Protein AF-A0A1H7TX06-F1 (afdb_monomer)

Mean predicted aligned error: 19.41 Å

Structure (mmCIF, N/CA/C/O backbone):
data_AF-A0A1H7TX06-F1
#
_entry.id   AF-A0A1H7TX06-F1
#
loop_
_atom_site.group_PDB
_atom_site.id
_atom_site.type_symbol
_atom_site.label_atom_id
_atom_site.label_alt_id
_atom_site.label_comp_id
_atom_site.label_asym_id
_atom_site.label_entity_id
_atom_site.label_seq_id
_atom_site.pdbx_PDB_ins_code
_atom_site.Cartn_x
_atom_site.Cartn_y
_atom_site.Cartn_z
_atom_site.occupancy
_atom_site.B_iso_or_equiv
_atom_site.auth_seq_id
_atom_site.auth_comp_id
_atom_site.auth_asym_id
_atom_site.auth_atom_id
_atom_site.pdbx_PDB_model_num
ATOM 1 N N . MET A 1 1 ? -14.989 4.628 -0.483 1.00 71.00 1 MET A N 1
ATOM 2 C CA . MET A 1 1 ? -13.871 5.289 -1.188 1.00 71.00 1 MET A CA 1
ATOM 3 C C . MET A 1 1 ? -12.658 4.389 -1.097 1.00 71.00 1 MET A C 1
ATOM 5 O O . MET A 1 1 ? -12.511 3.739 -0.067 1.00 71.00 1 MET A O 1
ATOM 9 N N . ASN A 1 2 ? -11.842 4.309 -2.148 1.00 84.75 2 ASN A N 1
ATOM 10 C CA . ASN A 1 2 ? -10.560 3.615 -2.079 1.00 84.75 2 ASN A CA 1
ATOM 11 C C . ASN A 1 2 ? -9.442 4.655 -1.925 1.00 84.75 2 ASN A C 1
ATOM 13 O O . ASN A 1 2 ? -9.423 5.657 -2.633 1.00 84.75 2 ASN A O 1
ATOM 17 N N . ILE A 1 3 ? -8.511 4.428 -1.001 1.00 89.81 3 ILE A N 1
ATOM 18 C CA . ILE A 1 3 ? -7.410 5.361 -0.730 1.00 89.81 3 ILE A CA 1
ATOM 19 C C . ILE A 1 3 ? -6.483 5.567 -1.940 1.00 89.81 3 ILE A C 1
ATOM 21 O O . ILE A 1 3 ? -5.889 6.634 -2.087 1.00 89.81 3 ILE A O 1
ATOM 25 N N . LEU A 1 4 ? -6.373 4.576 -2.829 1.00 89.38 4 LEU A N 1
ATOM 26 C CA . LEU A 1 4 ? -5.554 4.651 -4.039 1.00 89.38 4 LEU A CA 1
ATOM 27 C C . LEU A 1 4 ? -6.096 5.651 -5.063 1.00 89.38 4 LEU A C 1
ATOM 29 O O . LEU A 1 4 ? -5.309 6.158 -5.854 1.00 89.38 4 LEU A O 1
ATOM 33 N N . ASP A 1 5 ? -7.385 5.999 -5.009 1.00 85.12 5 ASP A N 1
ATOM 34 C CA . ASP A 1 5 ? -7.984 7.002 -5.902 1.00 85.12 5 ASP A CA 1
ATOM 35 C C . ASP A 1 5 ? -7.410 8.417 -5.658 1.00 85.12 5 ASP A C 1
ATOM 37 O O . ASP A 1 5 ? -7.534 9.304 -6.502 1.00 85.12 5 ASP A O 1
ATOM 41 N N . TYR A 1 6 ? -6.747 8.624 -4.514 1.00 89.00 6 TYR A N 1
ATOM 42 C CA . TYR A 1 6 ? -6.181 9.905 -4.069 1.00 89.00 6 TYR A CA 1
ATOM 43 C C . TYR A 1 6 ? -4.660 9.955 -4.176 1.00 89.00 6 TYR A C 1
ATOM 45 O O . TYR A 1 6 ? -4.044 10.981 -3.882 1.00 89.00 6 TYR A O 1
ATOM 53 N N . VAL A 1 7 ? -4.038 8.844 -4.560 1.00 84.81 7 VAL A N 1
ATOM 54 C CA . VAL A 1 7 ? -2.590 8.708 -4.646 1.00 84.81 7 VAL A CA 1
ATOM 55 C C . VAL A 1 7 ? -2.205 8.583 -6.112 1.00 84.81 7 VAL A C 1
ATOM 57 O O . VAL A 1 7 ? -2.728 7.741 -6.833 1.00 84.81 7 VAL A O 1
ATOM 60 N N . ASP A 1 8 ? -1.243 9.391 -6.554 1.00 83.31 8 ASP A N 1
ATOM 61 C CA . ASP A 1 8 ? -0.704 9.289 -7.911 1.00 83.31 8 ASP A CA 1
ATOM 62 C C . ASP A 1 8 ? 0.238 8.075 -8.018 1.00 83.31 8 ASP A C 1
ATOM 64 O O . ASP A 1 8 ? 1.464 8.169 -7.884 1.00 83.31 8 ASP A O 1
ATOM 68 N N . VAL A 1 9 ? -0.366 6.895 -8.189 1.00 76.25 9 VAL A N 1
ATOM 69 C CA . VAL A 1 9 ? 0.344 5.614 -8.296 1.00 76.25 9 VAL A CA 1
ATOM 70 C C . VAL A 1 9 ? 1.279 5.603 -9.509 1.00 76.25 9 VAL A C 1
ATOM 72 O O . VAL A 1 9 ? 2.351 5.005 -9.435 1.00 76.25 9 VAL A O 1
ATOM 75 N N . ASP A 1 10 ? 0.940 6.308 -10.591 1.00 76.12 10 ASP A N 1
ATOM 76 C CA . ASP A 1 10 ? 1.770 6.387 -11.797 1.00 76.12 10 ASP A CA 1
ATOM 77 C C . ASP A 1 10 ? 3.066 7.168 -11.552 1.00 76.12 10 ASP A C 1
ATOM 79 O O . ASP A 1 10 ? 4.135 6.772 -12.036 1.00 76.12 10 ASP A O 1
ATOM 83 N N . LEU A 1 11 ? 3.012 8.247 -10.767 1.00 73.88 11 LEU A N 1
ATOM 84 C CA . LEU A 1 11 ? 4.214 8.955 -10.322 1.00 73.88 11 LEU A CA 1
ATOM 85 C C . LEU A 1 11 ? 5.028 8.128 -9.319 1.00 73.88 11 LEU A C 1
ATOM 87 O O . LEU A 1 11 ? 6.260 8.147 -9.365 1.00 73.88 11 LEU A O 1
ATOM 91 N N . LEU A 1 12 ? 4.359 7.362 -8.455 1.00 80.50 12 LEU A N 1
ATOM 92 C CA . LEU A 1 12 ? 4.993 6.558 -7.406 1.00 80.50 12 LEU A CA 1
ATOM 93 C C . LEU A 1 12 ? 5.387 5.141 -7.844 1.00 80.50 12 LEU A C 1
ATOM 95 O O . LEU A 1 12 ? 6.012 4.420 -7.071 1.00 80.50 12 LEU A O 1
ATOM 99 N N . GLN A 1 13 ? 5.116 4.727 -9.083 1.00 73.88 13 GLN A N 1
ATOM 100 C CA . GLN A 1 13 ? 5.451 3.378 -9.567 1.00 73.88 13 GLN A CA 1
ATOM 101 C C . GLN A 1 13 ? 6.961 3.077 -9.536 1.00 73.88 13 GLN A C 1
ATOM 103 O O . GLN A 1 13 ? 7.373 1.918 -9.487 1.00 73.88 13 GLN A O 1
ATOM 108 N N . ASN A 1 14 ? 7.793 4.124 -9.584 1.00 73.38 14 ASN A N 1
ATOM 109 C CA . ASN A 1 14 ? 9.251 4.020 -9.503 1.00 73.38 14 ASN A CA 1
ATOM 110 C C . ASN A 1 14 ? 9.783 4.231 -8.077 1.00 73.38 14 ASN A C 1
ATOM 112 O O . ASN A 1 14 ? 10.997 4.148 -7.879 1.00 73.38 14 ASN A O 1
ATOM 116 N N . ALA A 1 15 ? 8.903 4.502 -7.106 1.00 81.25 15 ALA A N 1
ATOM 117 C CA . ALA A 1 15 ? 9.283 4.733 -5.724 1.00 81.25 15 ALA A CA 1
ATOM 118 C C . ALA A 1 15 ? 9.982 3.496 -5.164 1.00 81.25 15 ALA A C 1
ATOM 120 O O . ALA A 1 15 ? 9.453 2.377 -5.149 1.00 81.25 15 ALA A O 1
ATOM 121 N N . ASN A 1 16 ? 11.202 3.685 -4.675 1.00 82.62 16 ASN A N 1
ATOM 122 C CA . ASN A 1 16 ? 11.934 2.592 -4.069 1.00 82.62 16 ASN A CA 1
ATOM 123 C C . ASN A 1 16 ? 11.342 2.349 -2.678 1.00 82.62 16 ASN A C 1
ATOM 125 O O . ASN A 1 16 ? 11.343 3.244 -1.837 1.00 82.62 16 ASN A O 1
ATOM 129 N N . LYS A 1 17 ? 10.880 1.118 -2.424 1.00 93.88 17 LYS A N 1
ATOM 130 C CA . LYS A 1 17 ? 10.289 0.657 -1.151 1.00 93.88 17 LYS A CA 1
ATOM 131 C C . LYS A 1 17 ? 8.818 1.003 -0.902 1.00 93.88 17 LYS A C 1
ATOM 133 O O . LYS A 1 17 ? 8.334 0.655 0.173 1.00 93.88 17 LYS A O 1
ATOM 138 N N . VAL A 1 18 ? 8.098 1.575 -1.860 1.00 95.88 18 VAL A N 1
ATOM 139 C CA . VAL A 1 18 ? 6.635 1.714 -1.781 1.00 95.88 18 VAL A CA 1
ATOM 140 C C . VAL A 1 18 ? 5.998 0.765 -2.794 1.00 95.88 18 VAL A C 1
ATOM 142 O O . VAL A 1 18 ? 6.443 0.675 -3.932 1.00 95.88 18 VAL A O 1
ATOM 145 N N . TYR A 1 19 ? 4.998 0.002 -2.366 1.00 93.31 19 TYR A N 1
ATOM 146 C CA . TYR A 1 19 ? 4.304 -0.992 -3.178 1.00 93.31 19 TYR A CA 1
ATOM 147 C C . TYR A 1 19 ? 2.804 -0.763 -3.064 1.00 93.31 19 TYR A C 1
ATOM 149 O O . TYR A 1 19 ? 2.297 -0.546 -1.966 1.00 93.31 19 TYR A O 1
ATOM 157 N N . PHE A 1 20 ? 2.104 -0.875 -4.183 1.00 88.88 20 PHE A N 1
ATOM 158 C CA . PHE A 1 20 ? 0.669 -0.633 -4.280 1.00 88.88 20 PHE A CA 1
ATOM 159 C C . PHE A 1 20 ? -0.040 -1.899 -4.732 1.00 88.88 20 PHE A C 1
ATOM 161 O O . PHE A 1 20 ? 0.515 -2.682 -5.511 1.00 88.88 20 PHE A O 1
ATOM 168 N N . LYS A 1 21 ? -1.268 -2.110 -4.266 1.00 86.19 21 LYS A N 1
ATOM 169 C CA . LYS A 1 21 ? -2.165 -3.128 -4.812 1.00 86.19 21 LYS A CA 1
ATOM 170 C C . LYS A 1 21 ? -2.441 -2.832 -6.298 1.00 86.19 21 LYS A C 1
ATOM 172 O O . LYS A 1 21 ? -2.527 -1.668 -6.676 1.00 86.19 21 LYS A O 1
ATOM 177 N N . PRO A 1 22 ? -2.560 -3.856 -7.165 1.00 79.69 22 PRO A N 1
ATOM 178 C CA . PRO A 1 22 ? -2.422 -5.294 -6.899 1.00 79.69 22 PRO A CA 1
ATOM 179 C C . PRO A 1 22 ? -0.970 -5.812 -6.943 1.00 79.69 22 PRO A C 1
ATOM 181 O O . PRO A 1 22 ? -0.741 -7.014 -6.842 1.00 79.69 22 PRO A O 1
ATOM 184 N N . TYR A 1 23 ? 0.023 -4.938 -7.102 1.00 82.06 23 TYR A N 1
ATOM 185 C CA . TYR A 1 23 ? 1.416 -5.289 -7.403 1.00 82.06 23 TYR A CA 1
ATOM 186 C C . TYR A 1 23 ? 2.312 -5.460 -6.168 1.00 82.06 23 TYR A C 1
ATOM 188 O O . TYR A 1 23 ? 3.539 -5.373 -6.263 1.00 82.06 23 TYR A O 1
ATOM 196 N N . ILE A 1 24 ? 1.731 -5.746 -5.001 1.00 84.31 24 ILE A N 1
ATOM 197 C CA . ILE A 1 24 ? 2.500 -6.026 -3.787 1.00 84.31 24 ILE A CA 1
ATOM 198 C C . ILE A 1 24 ? 3.072 -7.453 -3.877 1.00 84.31 24 ILE A C 1
ATOM 200 O O . ILE A 1 24 ? 2.325 -8.418 -4.035 1.00 84.31 24 ILE A O 1
ATOM 204 N N . PRO A 1 25 ? 4.397 -7.657 -3.760 1.00 83.75 25 PRO A N 1
ATOM 205 C CA . PRO A 1 25 ? 4.966 -9.000 -3.820 1.00 83.75 25 PRO A CA 1
ATOM 206 C C . PRO A 1 25 ? 4.457 -9.909 -2.688 1.00 83.75 25 PRO A C 1
ATOM 208 O O . PRO A 1 25 ? 4.652 -9.613 -1.508 1.00 83.75 25 PRO A O 1
ATOM 211 N N . MET A 1 26 ? 3.909 -11.082 -3.028 1.00 79.50 26 MET A N 1
ATOM 212 C CA . MET A 1 26 ? 3.415 -12.075 -2.052 1.00 79.50 26 MET A CA 1
ATOM 213 C C . MET A 1 26 ? 4.398 -12.417 -0.914 1.00 79.50 26 MET A C 1
ATOM 215 O O . MET A 1 26 ? 3.956 -12.536 0.231 1.00 79.50 26 MET A O 1
ATOM 219 N N . PRO A 1 27 ? 5.723 -12.567 -1.147 1.00 81.62 27 PRO A N 1
ATOM 220 C CA . PRO A 1 27 ? 6.665 -12.807 -0.053 1.00 81.62 27 PRO A CA 1
ATOM 221 C C . PRO A 1 27 ? 6.703 -11.668 0.975 1.00 81.62 27 PRO A C 1
ATOM 223 O O . PRO A 1 27 ? 6.875 -11.928 2.164 1.00 81.62 27 PRO A O 1
ATOM 226 N N . LYS A 1 28 ? 6.512 -10.418 0.533 1.00 87.38 28 LYS A N 1
ATOM 227 C CA . LYS A 1 28 ? 6.443 -9.250 1.415 1.00 87.38 28 LYS A CA 1
ATOM 228 C C . LYS A 1 28 ? 5.137 -9.230 2.197 1.00 87.38 28 LYS A C 1
ATOM 230 O O . LYS A 1 28 ? 5.196 -9.076 3.408 1.00 87.38 28 LYS A O 1
ATOM 235 N N . MET A 1 29 ? 3.999 -9.494 1.547 1.00 82.31 29 MET A N 1
ATOM 236 C CA . MET A 1 29 ? 2.707 -9.624 2.239 1.00 82.31 29 MET A CA 1
ATOM 237 C C . MET A 1 29 ? 2.758 -10.679 3.352 1.00 82.31 29 MET A C 1
ATOM 239 O O . MET A 1 29 ? 2.391 -10.404 4.489 1.00 82.31 29 MET A O 1
ATOM 243 N N . LYS A 1 30 ? 3.313 -11.867 3.073 1.00 80.38 30 LYS A N 1
ATOM 244 C CA . LYS A 1 30 ? 3.495 -12.912 4.097 1.00 80.38 30 LYS A CA 1
ATOM 245 C C . LYS A 1 30 ? 4.386 -12.449 5.248 1.00 80.38 30 LYS A C 1
ATOM 247 O O . LYS A 1 30 ? 4.105 -12.743 6.407 1.00 80.38 30 LYS A O 1
ATOM 252 N N . ASN A 1 31 ? 5.476 -11.747 4.941 1.00 86.12 31 ASN A N 1
ATOM 253 C CA . ASN A 1 31 ? 6.376 -11.221 5.963 1.00 86.12 31 ASN A CA 1
ATOM 254 C C . ASN A 1 31 ? 5.707 -10.152 6.823 1.00 86.12 31 ASN A C 1
ATOM 256 O O . ASN A 1 31 ? 5.913 -10.178 8.033 1.00 86.12 31 ASN A O 1
ATOM 260 N N . VAL A 1 32 ? 4.909 -9.265 6.229 1.00 86.00 32 VAL A N 1
ATOM 261 C CA . VAL A 1 32 ? 4.088 -8.287 6.947 1.00 86.00 32 VAL A CA 1
ATOM 262 C C . VAL A 1 32 ? 3.163 -9.014 7.909 1.00 86.00 32 VAL A C 1
ATOM 264 O O . VAL A 1 32 ? 3.302 -8.825 9.110 1.00 86.00 32 VAL A O 1
ATOM 267 N N . ILE A 1 33 ? 2.293 -9.896 7.410 1.00 79.94 33 ILE A N 1
ATOM 268 C CA . ILE A 1 33 ? 1.275 -10.582 8.221 1.00 79.94 33 ILE A CA 1
ATOM 269 C C . ILE A 1 33 ? 1.930 -11.298 9.411 1.00 79.94 33 ILE A C 1
ATOM 271 O O . ILE A 1 33 ? 1.547 -11.104 10.563 1.00 79.94 33 ILE A O 1
ATOM 275 N N . ASN A 1 34 ? 3.022 -12.024 9.158 1.00 81.38 34 ASN A N 1
ATOM 276 C CA . ASN A 1 34 ? 3.755 -12.732 10.207 1.00 81.38 34 ASN A CA 1
ATOM 277 C C . ASN A 1 34 ? 4.484 -11.802 11.191 1.00 81.38 34 ASN A C 1
ATOM 279 O O . ASN A 1 34 ? 4.619 -12.138 12.365 1.00 81.38 34 ASN A O 1
ATOM 283 N N . SER A 1 35 ? 5.024 -10.672 10.726 1.00 82.31 35 SER A N 1
ATOM 284 C CA . SER A 1 35 ? 5.896 -9.816 11.549 1.00 82.31 35 SER A CA 1
ATOM 285 C C . SER A 1 35 ? 5.124 -8.741 12.304 1.00 82.31 35 SER A C 1
ATOM 287 O O . SER A 1 35 ? 5.554 -8.327 13.381 1.00 82.31 35 SER A O 1
ATOM 289 N N . PHE A 1 36 ? 4.017 -8.269 11.740 1.00 78.94 36 PHE A N 1
ATOM 290 C CA . PHE A 1 36 ? 3.128 -7.294 12.354 1.00 78.94 36 PHE A CA 1
ATOM 291 C C . PHE A 1 36 ? 2.214 -7.969 13.388 1.00 78.94 36 PHE A C 1
ATOM 293 O O . PHE A 1 36 ? 1.835 -7.331 14.361 1.00 78.94 36 PHE A O 1
ATOM 300 N N . GLY A 1 37 ? 1.942 -9.273 13.244 1.00 61.94 37 GLY A N 1
ATOM 301 C CA . GLY A 1 37 ? 1.238 -10.063 14.262 1.00 61.94 37 GLY A CA 1
ATOM 302 C C . GLY A 1 37 ? -0.236 -9.690 14.428 1.00 61.94 37 GLY A C 1
ATOM 303 O O . GLY A 1 37 ? -0.851 -10.055 15.428 1.00 61.94 37 GLY A O 1
ATOM 304 N N . PHE A 1 38 ? -0.782 -8.958 13.460 1.00 64.69 38 PHE A N 1
ATOM 305 C CA . PHE A 1 38 ? -2.187 -8.599 13.365 1.00 64.69 38 PHE A CA 1
ATOM 306 C C . PHE A 1 38 ? -2.857 -9.475 12.305 1.00 64.69 38 PHE A C 1
ATOM 308 O O . PHE A 1 38 ? -2.213 -9.856 11.325 1.00 64.69 38 PHE A O 1
ATOM 315 N N . GLU A 1 39 ? -4.142 -9.771 12.486 1.00 61.78 39 GLU A N 1
ATOM 316 C CA . GLU A 1 39 ? -4.967 -10.357 11.427 1.00 61.78 39 GLU A CA 1
ATOM 317 C C . GLU A 1 39 ? -5.228 -9.271 10.380 1.00 61.78 39 GLU A C 1
ATOM 319 O O . GLU A 1 39 ? -6.113 -8.436 10.536 1.00 61.78 39 GLU A O 1
ATOM 324 N N . ILE A 1 40 ? -4.363 -9.227 9.367 1.00 68.31 40 ILE A N 1
ATOM 325 C CA . ILE A 1 40 ? -4.502 -8.376 8.186 1.00 68.31 40 ILE A CA 1
ATOM 326 C C . ILE A 1 40 ? -4.830 -9.312 7.036 1.00 68.31 40 ILE A C 1
ATOM 328 O O . ILE A 1 40 ? -3.997 -10.152 6.676 1.00 68.31 40 ILE A O 1
ATOM 332 N N . GLU A 1 41 ? -6.015 -9.167 6.456 1.00 72.69 41 GLU A N 1
ATOM 333 C CA . GLU A 1 41 ? -6.332 -9.881 5.228 1.00 72.69 41 GLU A CA 1
ATOM 334 C C . GLU A 1 41 ? -5.455 -9.330 4.091 1.00 72.69 41 GLU A C 1
ATOM 336 O O . GLU A 1 41 ? -5.400 -8.114 3.892 1.00 72.69 41 GLU A O 1
ATOM 341 N N . PRO A 1 42 ? -4.734 -10.184 3.333 1.00 70.31 42 PRO A N 1
ATOM 342 C CA . PRO A 1 42 ? -3.852 -9.726 2.258 1.00 70.31 42 PRO A CA 1
ATOM 343 C C . PRO A 1 42 ? -4.560 -8.834 1.234 1.00 70.31 42 PRO A C 1
ATOM 345 O O . PRO A 1 42 ? -3.951 -7.916 0.689 1.00 70.31 42 PRO A O 1
ATOM 348 N N . ASP A 1 43 ? -5.839 -9.119 0.987 1.00 74.12 43 ASP A N 1
ATOM 349 C CA . ASP A 1 43 ? -6.686 -8.389 0.049 1.00 74.12 43 ASP A CA 1
ATOM 350 C C . ASP A 1 43 ? -7.015 -6.969 0.523 1.00 74.12 43 ASP A C 1
ATOM 352 O O . ASP A 1 43 ? -7.291 -6.125 -0.324 1.00 74.12 43 ASP A O 1
ATOM 356 N N . ASP A 1 44 ? -6.948 -6.676 1.822 1.00 81.94 44 ASP A N 1
ATOM 357 C CA . ASP A 1 44 ? -7.263 -5.349 2.368 1.00 81.94 44 ASP A CA 1
ATOM 358 C C . ASP A 1 44 ? -6.060 -4.396 2.308 1.00 81.94 44 ASP A C 1
ATOM 360 O O . ASP A 1 44 ? -6.201 -3.186 2.495 1.00 81.94 44 ASP A O 1
ATOM 364 N N . ILE A 1 45 ? -4.861 -4.926 2.036 1.00 86.88 45 ILE A N 1
ATOM 365 C CA . ILE A 1 45 ? -3.631 -4.142 1.925 1.00 86.88 45 ILE A CA 1
ATOM 366 C C . ILE A 1 45 ? -3.639 -3.372 0.605 1.00 86.88 45 ILE A C 1
ATOM 368 O O . ILE A 1 45 ? -3.431 -3.940 -0.468 1.00 86.88 45 ILE A O 1
ATOM 372 N N . GLU A 1 46 ? -3.797 -2.055 0.698 1.00 94.44 46 GLU A N 1
ATOM 373 C CA . GLU A 1 46 ? -3.768 -1.150 -0.450 1.00 94.44 46 GLU A CA 1
ATOM 374 C C . GLU A 1 46 ? -2.339 -0.664 -0.736 1.00 94.44 46 GLU A C 1
ATOM 376 O O . GLU A 1 46 ? -1.906 -0.626 -1.890 1.00 94.44 46 GLU A O 1
ATOM 381 N N . ILE A 1 47 ? -1.572 -0.339 0.314 1.00 96.88 47 ILE A N 1
ATOM 382 C CA . ILE A 1 47 ? -0.206 0.195 0.201 1.00 96.88 47 ILE A CA 1
ATOM 383 C C . ILE A 1 47 ? 0.713 -0.482 1.224 1.00 96.88 47 ILE A C 1
ATOM 385 O O . ILE A 1 47 ? 0.363 -0.658 2.391 1.00 96.88 47 ILE A O 1
ATOM 389 N N . LEU A 1 48 ? 1.931 -0.820 0.804 1.00 96.88 48 LEU A N 1
ATOM 390 C CA . LEU A 1 48 ? 3.014 -1.301 1.656 1.00 96.88 48 LEU A CA 1
ATOM 391 C C . LEU A 1 48 ? 4.247 -0.411 1.487 1.00 96.88 48 LEU A C 1
ATOM 393 O O . LEU A 1 48 ? 4.789 -0.284 0.394 1.00 96.88 48 LEU A O 1
ATOM 397 N N . ILE A 1 49 ? 4.756 0.118 2.593 1.00 97.81 49 ILE A N 1
ATOM 398 C CA . ILE A 1 49 ? 6.018 0.846 2.679 1.00 97.81 49 ILE A CA 1
ATOM 399 C C . ILE A 1 49 ? 7.024 -0.033 3.427 1.00 97.81 49 ILE A C 1
ATOM 401 O O . ILE A 1 49 ? 6.838 -0.348 4.600 1.00 97.81 49 ILE A O 1
ATOM 405 N N . ASP A 1 50 ? 8.103 -0.431 2.761 1.00 97.25 50 ASP A N 1
ATOM 406 C CA . ASP A 1 50 ? 9.122 -1.337 3.294 1.00 97.25 50 ASP A CA 1
ATOM 407 C C . ASP A 1 50 ? 10.299 -0.563 3.902 1.00 97.25 50 ASP A C 1
ATOM 409 O O . ASP A 1 50 ? 11.121 0.016 3.194 1.00 97.25 50 ASP A O 1
ATOM 413 N N . ASN A 1 51 ? 10.439 -0.604 5.225 1.00 96.44 51 ASN A N 1
ATOM 414 C CA . ASN A 1 51 ? 11.543 0.061 5.919 1.00 96.44 51 ASN A CA 1
ATOM 415 C C . ASN A 1 51 ? 12.746 -0.858 6.182 1.00 96.44 51 ASN A C 1
ATOM 417 O O . ASN A 1 51 ? 13.651 -0.504 6.933 1.00 96.44 51 ASN A O 1
ATOM 421 N N . THR A 1 52 ? 12.790 -2.048 5.579 1.00 93.38 52 THR A N 1
ATOM 422 C CA . THR A 1 52 ? 13.890 -2.990 5.804 1.00 93.38 52 THR A CA 1
ATOM 423 C C . THR A 1 52 ? 15.024 -2.794 4.802 1.00 93.38 52 THR A C 1
ATOM 425 O O . THR A 1 52 ? 14.813 -2.666 3.588 1.00 93.38 52 THR A O 1
ATOM 428 N N . VAL A 1 53 ? 16.260 -2.863 5.305 1.00 85.69 53 VAL A N 1
ATOM 429 C CA . VAL A 1 53 ? 17.490 -2.730 4.503 1.00 85.69 53 VAL A CA 1
ATOM 430 C C . VAL A 1 53 ? 17.493 -3.724 3.336 1.00 85.69 53 VAL A C 1
ATOM 432 O O . VAL A 1 53 ? 17.617 -3.340 2.174 1.00 85.69 53 VAL A O 1
ATOM 435 N N . PHE A 1 54 ? 17.230 -5.001 3.625 1.00 86.31 54 PHE A N 1
ATOM 436 C CA . PHE A 1 54 ? 17.234 -6.083 2.631 1.00 86.31 54 PHE A CA 1
ATOM 437 C C . PHE A 1 54 ? 15.896 -6.287 1.904 1.00 86.31 54 PHE A C 1
ATOM 439 O O . PHE A 1 54 ? 15.739 -7.259 1.171 1.00 86.31 54 PHE A O 1
ATOM 446 N N . GLY A 1 55 ? 14.916 -5.400 2.097 1.00 89.19 55 GLY A N 1
ATOM 447 C CA . GLY A 1 55 ? 13.647 -5.461 1.370 1.00 89.19 55 GLY A CA 1
ATOM 448 C C . GLY A 1 55 ? 12.769 -6.667 1.733 1.00 89.19 55 GLY A C 1
ATOM 449 O O . GLY A 1 55 ? 12.086 -7.223 0.875 1.00 89.19 55 GLY A O 1
ATOM 450 N N . SER A 1 56 ? 12.800 -7.110 2.986 1.00 88.19 56 SER A N 1
ATOM 451 C CA . SER A 1 56 ? 11.939 -8.182 3.490 1.00 88.19 56 SER A CA 1
ATOM 452 C C . SER A 1 56 ? 10.521 -7.724 3.853 1.00 88.19 56 SER A C 1
ATOM 454 O O . SER A 1 56 ? 9.659 -8.586 4.00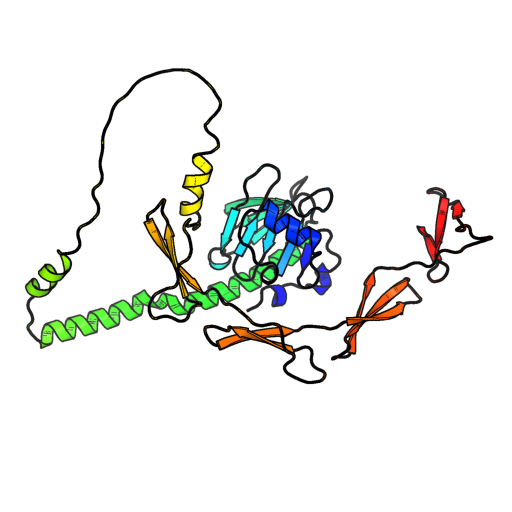0 1.00 88.19 56 SER A O 1
ATOM 456 N N . ALA A 1 57 ? 10.273 -6.416 3.996 1.00 94.62 57 ALA A N 1
ATOM 457 C CA . ALA A 1 57 ? 9.011 -5.832 4.470 1.00 94.62 57 ALA A CA 1
ATOM 458 C C . ALA A 1 57 ? 8.561 -6.285 5.872 1.00 94.62 57 ALA A C 1
ATOM 460 O O . ALA A 1 57 ? 7.399 -6.158 6.241 1.00 94.62 57 ALA A O 1
ATOM 461 N N . LYS A 1 58 ? 9.486 -6.801 6.686 1.00 92.06 58 LYS A N 1
ATOM 462 C CA . LYS A 1 58 ? 9.218 -7.133 8.092 1.00 92.06 58 LYS A CA 1
ATOM 463 C C . LYS A 1 58 ? 9.093 -5.906 8.996 1.00 92.06 58 LYS A C 1
ATOM 465 O O . LYS A 1 58 ? 8.810 -6.080 10.172 1.00 92.06 58 LYS A O 1
ATOM 470 N N . GLU A 1 59 ? 9.339 -4.710 8.469 1.00 94.25 59 GLU A N 1
ATOM 471 C CA . GLU A 1 59 ? 9.279 -3.405 9.132 1.00 94.25 59 GLU A CA 1
ATOM 472 C C . GLU A 1 59 ? 8.794 -2.374 8.111 1.00 94.25 59 GLU A C 1
ATOM 474 O O . GLU A 1 59 ? 9.035 -2.529 6.909 1.00 94.25 59 GLU A O 1
ATOM 479 N N . GLY A 1 60 ? 8.170 -1.307 8.596 1.00 95.75 60 GLY A N 1
ATOM 480 C CA . GLY A 1 60 ? 7.628 -0.221 7.794 1.00 95.75 60 GLY A CA 1
ATOM 481 C C . GLY A 1 60 ? 6.161 0.029 8.100 1.00 95.75 60 GLY A C 1
ATOM 482 O O . GLY A 1 60 ? 5.757 -0.025 9.264 1.00 95.75 60 GLY A O 1
ATOM 483 N N . ILE A 1 61 ? 5.387 0.337 7.064 1.00 96.88 61 ILE A N 1
ATOM 484 C CA . ILE A 1 61 ? 3.982 0.729 7.188 1.00 96.88 61 ILE A CA 1
ATOM 485 C C . ILE A 1 61 ? 3.139 -0.064 6.197 1.00 96.88 61 ILE A C 1
ATOM 487 O O . ILE A 1 61 ? 3.535 -0.250 5.050 1.00 96.88 61 ILE A O 1
ATOM 491 N N . VAL A 1 62 ? 1.965 -0.499 6.630 1.00 95.94 62 VAL A N 1
ATOM 492 C CA . VAL A 1 62 ? 0.909 -1.035 5.778 1.00 95.94 62 VAL A CA 1
ATOM 493 C C . VAL A 1 62 ? -0.323 -0.160 5.906 1.00 95.94 62 VAL A C 1
ATOM 495 O O . VAL A 1 62 ? -0.668 0.267 7.003 1.00 95.94 62 VAL A O 1
ATOM 498 N N . ILE A 1 63 ? -0.954 0.135 4.776 1.00 95.69 63 ILE A N 1
ATOM 499 C CA . ILE A 1 63 ? -2.105 1.024 4.684 1.00 95.69 63 ILE A CA 1
ATOM 500 C C . ILE A 1 63 ? -3.240 0.264 4.013 1.00 95.69 63 ILE A C 1
ATOM 502 O O . ILE A 1 63 ? -3.054 -0.378 2.977 1.00 95.69 63 ILE A O 1
ATOM 506 N N . THR A 1 64 ? -4.402 0.348 4.636 1.00 90.50 64 THR A N 1
ATOM 507 C CA . THR A 1 64 ? -5.688 -0.141 4.129 1.00 90.50 64 THR A CA 1
ATOM 508 C C . THR A 1 64 ? -6.608 1.069 3.942 1.00 90.50 64 THR A C 1
ATOM 510 O O . THR A 1 64 ? -6.202 2.196 4.229 1.00 90.50 64 THR A O 1
ATOM 513 N N . ASN A 1 65 ? -7.856 0.867 3.525 1.00 85.81 65 ASN A N 1
ATOM 514 C CA . ASN A 1 65 ? -8.813 1.978 3.441 1.00 85.81 65 ASN A CA 1
ATOM 515 C C . ASN A 1 65 ? -9.189 2.567 4.817 1.00 85.81 65 ASN A C 1
ATOM 517 O O . ASN A 1 65 ? -9.678 3.691 4.881 1.00 85.81 65 ASN A O 1
ATOM 521 N N . GLU A 1 66 ? -8.937 1.851 5.917 1.00 82.38 66 GLU A N 1
ATOM 522 C CA . GLU A 1 66 ? -9.391 2.252 7.259 1.00 82.38 66 GLU A CA 1
ATOM 523 C C . GLU A 1 66 ? -8.248 2.468 8.257 1.00 82.38 66 GLU A C 1
ATOM 525 O O . GLU A 1 66 ? -8.383 3.231 9.210 1.00 82.38 66 GLU A O 1
ATOM 530 N N . MET A 1 67 ? -7.112 1.799 8.062 1.00 85.62 67 MET A N 1
ATOM 531 C CA . MET A 1 67 ? -6.084 1.642 9.093 1.00 85.62 67 MET A CA 1
ATOM 532 C C . MET A 1 67 ? -4.663 1.825 8.554 1.00 85.62 67 MET A C 1
ATOM 534 O O . MET A 1 67 ? -4.326 1.340 7.468 1.00 85.62 67 MET A O 1
ATOM 538 N N . LEU A 1 68 ? -3.807 2.428 9.387 1.00 88.06 68 LEU A N 1
ATOM 539 C CA . LEU A 1 68 ? -2.346 2.389 9.292 1.00 88.06 68 LEU A CA 1
ATOM 540 C C . LEU A 1 68 ? -1.783 1.367 10.273 1.00 88.06 68 LEU A C 1
ATOM 542 O O . LEU A 1 68 ? -1.969 1.479 11.482 1.00 88.06 68 LEU A O 1
ATOM 546 N N . PHE A 1 69 ? -1.015 0.424 9.755 1.00 89.56 69 PHE A N 1
ATOM 547 C CA . PHE A 1 69 ? -0.267 -0.573 10.502 1.00 89.56 69 PHE A CA 1
ATOM 548 C C . PHE A 1 69 ? 1.207 -0.189 10.465 1.00 89.56 69 PHE A C 1
ATOM 550 O O . PHE A 1 69 ? 1.789 -0.102 9.390 1.00 89.56 69 PHE A O 1
ATOM 557 N N . CYS A 1 70 ? 1.842 0.007 11.615 1.00 87.25 70 CYS A N 1
ATOM 558 C CA . CYS A 1 70 ? 3.215 0.500 11.707 1.00 87.25 70 CYS A CA 1
ATOM 559 C C . CYS A 1 70 ? 4.093 -0.472 12.497 1.00 87.25 70 CYS A C 1
ATOM 561 O O . CYS A 1 70 ? 3.689 -0.979 13.544 1.00 87.25 70 CYS A O 1
ATOM 563 N N . LYS A 1 71 ? 5.323 -0.705 12.032 1.00 89.19 71 LYS A N 1
ATOM 564 C CA . LYS A 1 71 ? 6.311 -1.524 12.742 1.00 89.19 71 LYS A CA 1
ATOM 565 C C . LYS A 1 71 ? 7.730 -1.018 12.513 1.00 89.19 71 LYS A C 1
ATOM 567 O O . LYS A 1 71 ? 8.200 -0.951 11.381 1.00 89.19 71 LYS A O 1
ATOM 572 N N . GLU A 1 72 ? 8.446 -0.757 13.600 1.00 86.31 72 GLU A N 1
ATOM 573 C CA . GLU A 1 72 ? 9.869 -0.410 13.575 1.00 86.31 72 GLU A CA 1
ATOM 574 C C . GLU A 1 72 ? 10.758 -1.588 13.986 1.00 86.31 72 GLU A C 1
ATOM 576 O O . GLU A 1 72 ? 10.322 -2.522 14.666 1.00 86.31 72 GLU A O 1
ATOM 581 N N . LEU A 1 73 ? 12.037 -1.509 13.613 1.00 80.75 73 LEU A N 1
ATOM 582 C CA . LEU A 1 73 ? 13.064 -2.449 14.047 1.00 80.75 73 LEU A CA 1
ATOM 583 C C . LEU A 1 73 ? 13.084 -2.556 15.579 1.00 80.75 73 LEU A C 1
ATOM 585 O O . LEU A 1 73 ? 13.197 -1.554 16.284 1.00 80.75 73 LEU A O 1
ATOM 589 N N . LEU A 1 74 ? 13.012 -3.791 16.085 1.00 74.75 74 LEU A N 1
ATOM 590 C CA . LEU A 1 74 ? 13.037 -4.125 17.517 1.00 74.75 74 LEU A CA 1
ATOM 591 C C . LEU A 1 74 ? 11.921 -3.483 18.363 1.00 74.75 74 LEU A C 1
ATOM 593 O O . LEU A 1 74 ? 11.994 -3.540 19.591 1.00 74.75 74 LEU A O 1
ATOM 597 N N . LYS A 1 75 ? 10.888 -2.906 17.739 1.00 75.75 75 LYS A N 1
ATOM 598 C CA . LYS A 1 75 ? 9.692 -2.422 18.432 1.00 75.75 75 LYS A CA 1
ATOM 599 C C . LYS A 1 75 ? 8.490 -3.292 18.097 1.00 75.75 75 LYS A C 1
ATOM 601 O O . LYS A 1 75 ? 8.416 -3.925 17.037 1.00 75.75 75 LYS A O 1
ATOM 606 N N . ASP A 1 76 ? 7.541 -3.299 19.022 1.00 76.38 76 ASP A N 1
ATOM 607 C CA . ASP A 1 76 ? 6.262 -3.939 18.781 1.00 76.38 76 ASP A CA 1
ATOM 608 C C . ASP A 1 76 ? 5.461 -3.141 17.736 1.00 76.38 76 ASP A C 1
ATOM 610 O O . ASP A 1 76 ? 5.517 -1.906 17.723 1.00 76.38 76 ASP A O 1
ATOM 614 N N . PRO A 1 77 ? 4.735 -3.828 16.843 1.00 79.25 77 PRO A N 1
ATOM 615 C CA . PRO A 1 77 ? 3.838 -3.191 15.887 1.00 79.25 77 PRO A CA 1
ATOM 616 C C . PRO A 1 77 ? 2.701 -2.434 16.591 1.00 79.25 77 PRO A C 1
ATOM 618 O O . PRO A 1 77 ? 2.262 -2.825 17.673 1.00 79.25 77 PRO A O 1
ATOM 621 N N . PHE A 1 78 ? 2.182 -1.380 15.967 1.00 76.31 78 PHE A N 1
ATOM 622 C CA . PHE A 1 78 ? 1.028 -0.615 16.453 1.00 76.31 78 PHE A CA 1
ATOM 623 C C . PHE A 1 78 ? 0.149 -0.156 15.287 1.00 76.31 78 PHE A C 1
ATOM 625 O O . PHE A 1 78 ? 0.606 -0.122 14.145 1.00 76.31 78 PHE A O 1
ATOM 632 N N . ILE A 1 79 ? -1.115 0.174 15.565 1.00 78.88 79 ILE A N 1
ATOM 633 C CA . ILE A 1 79 ? -2.113 0.512 14.541 1.00 78.88 79 ILE A CA 1
ATOM 634 C C . ILE A 1 79 ? -2.849 1.793 14.896 1.00 78.88 79 ILE A C 1
ATOM 636 O O . ILE A 1 79 ? -3.056 2.089 16.074 1.00 78.88 79 ILE A O 1
ATOM 640 N N . ILE A 1 80 ? -3.226 2.543 13.866 1.00 79.12 80 ILE A N 1
ATOM 641 C CA . ILE A 1 80 ? -3.936 3.813 13.960 1.00 79.12 80 ILE A CA 1
ATOM 642 C C . ILE A 1 80 ? -5.101 3.790 12.961 1.00 79.12 80 ILE A C 1
ATOM 644 O O . ILE A 1 80 ? -4.888 3.468 11.794 1.00 79.12 80 ILE A O 1
ATOM 648 N N . SER A 1 81 ? -6.305 4.158 13.409 1.00 79.69 81 SER A N 1
ATOM 649 C CA . SER A 1 81 ? -7.451 4.387 12.515 1.00 79.69 81 SER A CA 1
ATOM 650 C C . SER A 1 81 ? -7.249 5.663 11.714 1.00 79.69 81 SER A C 1
ATOM 652 O O . SER A 1 81 ? -6.944 6.696 12.310 1.00 79.69 81 SER A O 1
ATOM 654 N N . LEU A 1 82 ? -7.461 5.609 10.399 1.00 81.62 82 LEU A N 1
ATOM 655 C CA . LEU A 1 82 ? -7.403 6.776 9.518 1.00 81.62 82 LEU A CA 1
ATOM 656 C C . LEU A 1 82 ? -8.452 7.825 9.907 1.00 81.62 82 LEU A C 1
ATOM 658 O O . LEU A 1 82 ? -8.143 9.009 9.879 1.00 81.62 82 LEU A O 1
ATOM 662 N N . SER A 1 83 ? -9.625 7.406 10.394 1.00 77.75 83 SER A N 1
ATOM 663 C CA . SER A 1 83 ? -10.675 8.313 10.895 1.00 77.75 83 SER A CA 1
ATOM 664 C C . SER A 1 83 ? -10.237 9.190 12.076 1.00 77.75 83 SER A C 1
ATOM 666 O O . SER A 1 83 ? -10.864 10.197 12.368 1.00 77.75 83 SER A O 1
ATOM 668 N N . ASN A 1 84 ? -9.179 8.800 12.795 1.00 77.06 84 ASN A N 1
ATOM 669 C CA . ASN A 1 84 ? -8.673 9.539 13.956 1.00 77.06 84 ASN A CA 1
ATOM 670 C C . ASN A 1 84 ? -7.503 10.467 13.588 1.00 77.06 84 ASN A C 1
ATOM 672 O O . ASN A 1 84 ? -6.834 11.012 14.474 1.00 77.06 84 ASN A O 1
ATOM 676 N N . ILE A 1 85 ? -7.194 10.587 12.297 1.00 84.06 85 ILE A N 1
ATOM 677 C CA . ILE A 1 85 ? -6.075 11.369 11.786 1.00 84.06 85 ILE A CA 1
ATOM 678 C C . ILE A 1 85 ? -6.635 12.574 11.037 1.00 84.06 85 ILE A C 1
ATOM 680 O O . ILE A 1 85 ? -7.353 12.432 10.054 1.00 84.06 85 ILE A O 1
ATOM 684 N N . GLU A 1 86 ? -6.259 13.768 11.486 1.00 84.94 86 GLU A N 1
ATOM 685 C CA . GLU A 1 86 ? -6.565 15.018 10.786 1.00 84.94 86 GLU A CA 1
ATOM 686 C C . GLU A 1 86 ? -5.574 15.228 9.637 1.00 84.94 86 GLU A C 1
ATOM 688 O O . GLU A 1 86 ? -5.948 15.619 8.532 1.00 84.94 86 GLU A O 1
ATOM 693 N N . SER A 1 87 ? -4.289 14.968 9.900 1.00 87.69 87 SER A N 1
ATOM 694 C CA . SER A 1 87 ? -3.219 15.123 8.919 1.00 87.69 87 SER A CA 1
ATOM 695 C C . SER A 1 87 ? -1.989 14.270 9.237 1.00 87.69 87 SER A C 1
ATOM 697 O O . SER A 1 87 ? -1.677 13.958 10.393 1.00 87.69 87 SER A O 1
ATOM 699 N N . ILE A 1 88 ? -1.259 13.923 8.179 1.00 93.62 88 ILE A N 1
ATOM 700 C CA . ILE A 1 88 ? 0.027 13.231 8.209 1.00 93.62 88 ILE A CA 1
ATOM 701 C C . ILE A 1 88 ? 1.076 14.116 7.544 1.00 93.62 88 ILE A C 1
ATOM 703 O O . ILE A 1 88 ? 0.983 14.431 6.360 1.00 93.62 88 ILE A O 1
ATOM 707 N N . THR A 1 89 ? 2.123 14.463 8.282 1.00 92.94 89 THR A N 1
ATOM 708 C CA . THR A 1 89 ? 3.246 15.257 7.778 1.00 92.94 89 THR A CA 1
ATOM 709 C C . THR A 1 89 ? 4.503 14.398 7.717 1.00 92.94 89 THR A C 1
ATOM 711 O O . THR A 1 89 ? 4.850 13.716 8.683 1.00 92.94 89 THR A O 1
ATOM 714 N N . VAL A 1 90 ? 5.229 14.456 6.600 1.00 95.31 90 VAL A N 1
ATOM 715 C CA . VAL A 1 90 ? 6.542 13.815 6.461 1.00 95.31 90 VAL A CA 1
ATOM 716 C C . VAL A 1 90 ? 7.625 14.843 6.754 1.00 95.31 90 VAL A C 1
ATOM 718 O O . VAL A 1 90 ? 7.699 15.890 6.119 1.00 95.31 90 VAL A O 1
ATOM 721 N N . LYS A 1 91 ? 8.501 14.549 7.714 1.00 94.81 91 LYS A N 1
ATOM 722 C CA . LYS A 1 91 ? 9.641 15.400 8.058 1.00 94.81 91 LYS A CA 1
ATOM 723 C C . LYS A 1 91 ? 10.949 14.712 7.695 1.00 94.81 91 LYS A C 1
ATOM 725 O O . LYS A 1 91 ? 11.291 13.674 8.260 1.00 94.81 91 LYS A O 1
ATOM 730 N N . LYS A 1 92 ? 11.721 15.336 6.805 1.00 95.06 92 LYS A N 1
ATOM 731 C CA . LYS A 1 92 ? 13.080 14.895 6.479 1.00 95.06 92 LYS A CA 1
ATOM 732 C C . LYS A 1 92 ? 14.021 15.135 7.658 1.00 95.06 92 LYS A C 1
ATOM 734 O O . LYS A 1 92 ? 14.184 16.271 8.105 1.00 95.06 92 LYS A O 1
ATOM 739 N N . ASN A 1 93 ? 14.688 14.085 8.118 1.00 91.94 93 ASN A N 1
ATOM 740 C CA . ASN A 1 93 ? 15.824 14.171 9.029 1.00 91.94 93 ASN A CA 1
ATOM 741 C C . ASN A 1 93 ? 17.112 13.770 8.300 1.00 91.94 93 ASN A C 1
ATOM 743 O O . ASN A 1 93 ? 17.103 13.352 7.144 1.00 91.94 93 ASN A O 1
ATOM 747 N N . THR A 1 94 ? 18.245 13.873 8.993 1.00 88.69 94 THR A N 1
ATOM 748 C CA . THR A 1 94 ? 19.564 13.561 8.425 1.00 88.69 94 THR A CA 1
ATOM 749 C C . THR A 1 94 ? 19.694 12.110 7.947 1.00 88.69 94 THR A C 1
ATOM 751 O O . THR A 1 94 ? 20.402 11.861 6.978 1.00 88.69 94 THR A O 1
ATOM 754 N N . LEU A 1 95 ? 19.045 11.157 8.627 1.00 89.38 95 LEU A N 1
ATOM 755 C CA . LEU A 1 95 ? 19.213 9.711 8.394 1.00 89.38 95 LEU A CA 1
ATOM 756 C C . LEU A 1 95 ? 17.893 8.961 8.146 1.00 89.38 95 LEU A C 1
ATOM 758 O O . LEU A 1 95 ? 17.906 7.750 7.934 1.00 89.38 95 LEU A O 1
ATOM 762 N N . SER A 1 96 ? 16.758 9.648 8.233 1.00 92.50 96 SER A N 1
ATOM 763 C CA . SER A 1 96 ? 15.427 9.051 8.131 1.00 92.50 96 SER A CA 1
ATOM 764 C C . SER A 1 96 ? 14.382 10.110 7.805 1.00 92.50 96 SER A C 1
ATOM 766 O O . SER A 1 96 ? 14.641 11.309 7.903 1.00 92.50 96 SER A O 1
ATOM 768 N N . ASN A 1 97 ? 13.183 9.660 7.471 1.00 95.44 97 ASN A N 1
ATOM 769 C CA . ASN A 1 97 ? 11.990 10.471 7.311 1.00 95.44 97 ASN A CA 1
ATOM 770 C C . ASN A 1 97 ? 11.024 10.121 8.446 1.00 95.44 97 ASN A C 1
ATOM 772 O O . ASN A 1 97 ? 10.636 8.963 8.583 1.00 95.44 97 ASN A O 1
ATOM 776 N N . SER A 1 98 ? 10.657 11.095 9.275 1.00 94.00 98 SER A N 1
ATOM 777 C CA . SER A 1 98 ? 9.659 10.900 10.333 1.00 94.00 98 SER A CA 1
ATOM 778 C C . SER A 1 98 ? 8.262 11.149 9.785 1.00 94.00 98 SER A C 1
ATOM 780 O O . SER A 1 98 ? 8.027 12.206 9.201 1.00 94.00 98 SER A O 1
ATOM 782 N N . LEU A 1 99 ? 7.324 10.240 10.037 1.00 94.88 99 LEU A N 1
ATOM 783 C CA . LEU A 1 99 ? 5.899 10.535 9.882 1.00 94.88 99 LEU A CA 1
ATOM 784 C C . LEU A 1 99 ? 5.363 11.128 11.180 1.00 94.88 99 LEU A C 1
ATOM 786 O O . LEU A 1 99 ? 5.545 10.547 12.248 1.00 94.88 99 LEU A O 1
ATOM 790 N N . ILE A 1 100 ? 4.687 12.266 11.088 1.00 90.44 100 ILE A N 1
ATOM 791 C CA . ILE A 1 100 ? 4.115 13.009 12.210 1.00 90.44 100 ILE A CA 1
ATOM 792 C C . ILE A 1 100 ? 2.607 13.090 12.005 1.00 90.44 100 ILE A C 1
ATOM 794 O O . ILE A 1 100 ? 2.163 13.471 10.927 1.00 90.44 100 ILE A O 1
ATOM 798 N N . LEU A 1 101 ? 1.831 12.762 13.038 1.00 86.94 101 LEU A N 1
ATOM 799 C CA . LEU A 1 101 ? 0.375 12.917 13.009 1.00 86.94 101 LEU A CA 1
ATOM 800 C C . LEU A 1 101 ? -0.059 14.188 13.734 1.00 86.94 101 LEU A C 1
ATOM 802 O O . LEU A 1 101 ? 0.461 14.484 14.820 1.00 86.94 101 LEU A O 1
ATOM 806 N N . ASN A 1 102 ? -1.034 14.888 13.149 1.00 81.56 102 ASN A N 1
ATOM 807 C CA . ASN A 1 102 ? -1.728 16.050 13.716 1.00 81.56 102 ASN A CA 1
ATOM 808 C C . ASN A 1 102 ? -0.747 17.085 14.313 1.00 81.56 102 ASN A C 1
ATOM 810 O O . ASN A 1 102 ? -0.965 17.602 15.409 1.00 81.56 102 ASN A O 1
ATOM 814 N N . ASP A 1 103 ? 0.401 17.278 13.651 1.00 74.06 103 ASP A N 1
ATOM 815 C CA . ASP A 1 103 ? 1.503 18.186 14.012 1.00 74.06 103 ASP A CA 1
ATOM 816 C C . ASP A 1 103 ? 2.090 18.051 15.435 1.00 74.06 103 ASP A C 1
ATOM 818 O O . ASP A 1 103 ? 2.788 18.945 15.919 1.00 74.06 103 ASP A O 1
ATOM 822 N N . LYS A 1 104 ? 1.864 16.922 16.124 1.00 70.62 104 LYS A N 1
ATOM 823 C CA . LYS A 1 104 ? 2.237 16.761 17.545 1.00 70.62 104 LYS A CA 1
ATOM 824 C C . LYS A 1 104 ? 3.433 15.839 17.783 1.00 70.62 104 LYS A C 1
ATOM 826 O O . LYS A 1 104 ? 4.360 16.220 18.500 1.00 70.62 104 LYS A O 1
ATOM 831 N N . LYS A 1 105 ? 3.435 14.613 17.242 1.00 74.81 105 LYS A N 1
ATOM 832 C CA . LYS A 1 105 ? 4.472 13.605 17.552 1.00 74.81 105 LYS A CA 1
ATOM 833 C C . LYS A 1 105 ? 4.814 12.722 16.350 1.00 74.81 105 LYS A C 1
ATOM 835 O O . LYS A 1 105 ? 3.918 12.299 15.626 1.00 74.81 105 LYS A O 1
ATOM 840 N N . SER A 1 106 ? 6.108 12.412 16.191 1.00 81.94 106 SER A N 1
ATOM 841 C CA . SER A 1 106 ? 6.564 11.370 15.259 1.00 81.94 106 SER A CA 1
ATOM 842 C C . SER A 1 106 ? 6.024 10.007 15.694 1.00 81.94 106 SER A C 1
ATOM 844 O O . SER A 1 106 ? 6.178 9.622 16.859 1.00 81.94 106 SER A O 1
ATOM 846 N N . ILE A 1 107 ? 5.388 9.300 14.766 1.00 86.31 107 ILE A N 1
ATOM 847 C CA . ILE A 1 107 ? 4.858 7.954 14.976 1.00 86.31 107 ILE A CA 1
ATOM 848 C C . ILE A 1 107 ? 5.839 6.873 14.525 1.00 86.31 107 ILE A C 1
ATOM 850 O O . ILE A 1 107 ? 5.908 5.829 15.164 1.00 86.31 107 ILE A O 1
ATOM 854 N N . ILE A 1 108 ? 6.612 7.114 13.467 1.00 91.19 108 ILE A N 1
ATOM 855 C CA . ILE A 1 108 ? 7.577 6.156 12.926 1.00 91.19 108 ILE A CA 1
ATOM 856 C C . ILE A 1 108 ? 8.659 6.880 12.124 1.00 91.19 108 ILE A C 1
ATOM 858 O O . ILE A 1 108 ? 8.367 7.833 11.399 1.00 91.19 108 ILE A O 1
ATOM 862 N N . ASP A 1 109 ? 9.896 6.390 12.227 1.00 93.75 109 ASP A N 1
ATOM 863 C CA . ASP A 1 109 ? 11.023 6.850 11.419 1.00 93.75 109 ASP A CA 1
ATOM 864 C C . ASP A 1 109 ? 11.355 5.832 10.314 1.00 93.75 109 ASP A C 1
ATOM 866 O O . ASP A 1 109 ? 11.672 4.664 10.561 1.00 93.75 109 ASP A O 1
ATOM 870 N N . LEU A 1 110 ? 11.312 6.294 9.067 1.00 95.12 110 LEU A N 1
ATOM 871 C CA . LEU A 1 110 ? 11.556 5.506 7.865 1.00 95.12 110 LEU A CA 1
ATOM 872 C C . LEU A 1 110 ? 12.913 5.873 7.261 1.00 95.12 110 LEU A C 1
ATOM 874 O O . LEU A 1 110 ? 13.108 6.982 6.777 1.00 95.12 110 LEU A O 1
ATOM 878 N N . SER A 1 111 ? 13.874 4.954 7.305 1.00 94.06 111 SER A N 1
ATOM 879 C CA . SER A 1 111 ? 15.243 5.181 6.817 1.00 94.06 111 SER A CA 1
ATOM 880 C C . SER A 1 111 ? 15.479 4.705 5.384 1.00 94.06 111 SER A C 1
ATOM 882 O O . SER A 1 111 ? 16.480 5.083 4.784 1.00 94.06 111 SER A O 1
ATOM 884 N N . GLN A 1 112 ? 14.600 3.850 4.853 1.00 95.50 112 GLN A N 1
ATOM 885 C CA . GLN A 1 112 ? 14.788 3.217 3.542 1.00 95.50 112 GLN A CA 1
ATOM 886 C C . GLN A 1 112 ? 14.008 3.880 2.396 1.00 95.50 112 GLN A C 1
ATOM 888 O O . GLN A 1 112 ? 14.599 4.030 1.329 1.00 95.50 112 GLN A O 1
ATOM 893 N N . PRO A 1 113 ? 12.724 4.258 2.559 1.00 95.12 113 PRO A N 1
ATOM 894 C CA . PRO A 1 113 ? 11.975 4.951 1.511 1.00 95.12 113 PRO A CA 1
ATOM 895 C C . PRO A 1 113 ? 12.459 6.395 1.329 1.00 95.12 113 PRO A C 1
ATOM 897 O O . PRO A 1 113 ? 12.853 7.051 2.300 1.00 95.12 113 PRO A O 1
ATOM 900 N N . GLU A 1 114 ? 12.402 6.908 0.099 1.00 93.62 114 GLU A N 1
ATOM 901 C CA . GLU A 1 114 ? 12.840 8.271 -0.207 1.00 93.62 114 GLU A CA 1
ATOM 902 C C . GLU A 1 114 ? 11.857 9.331 0.311 1.00 93.62 114 GLU A C 1
ATOM 904 O O . GLU A 1 114 ? 10.647 9.125 0.352 1.00 93.62 114 GLU A O 1
ATOM 909 N N . TYR A 1 115 ? 12.380 10.499 0.701 1.00 94.25 115 TYR A N 1
ATOM 910 C CA . TYR A 1 115 ? 11.560 11.588 1.250 1.00 94.25 115 TYR A CA 1
ATOM 911 C C . TYR A 1 115 ? 10.475 12.053 0.270 1.00 94.25 115 TYR A C 1
ATOM 913 O O . TYR A 1 115 ? 9.328 12.201 0.672 1.00 94.25 115 TYR A O 1
ATOM 921 N N . ASN A 1 116 ? 10.838 12.261 -1.001 1.00 91.38 116 ASN A N 1
ATOM 922 C CA . ASN A 1 116 ? 9.918 12.791 -2.009 1.00 91.38 116 ASN A CA 1
ATOM 923 C C . ASN A 1 116 ? 8.765 11.815 -2.285 1.00 91.38 116 ASN A C 1
ATOM 925 O O . ASN A 1 116 ? 7.624 12.246 -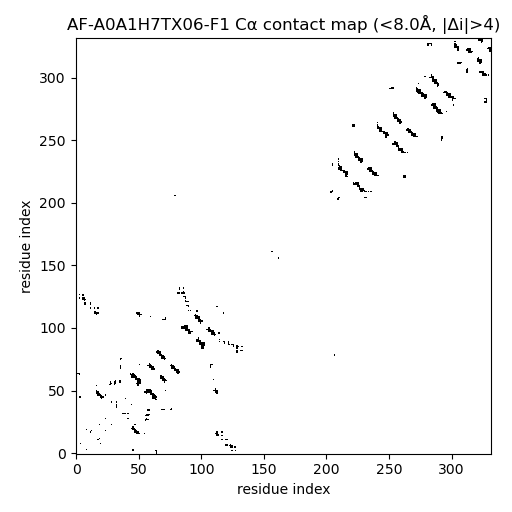2.409 1.00 91.38 116 ASN A O 1
ATOM 929 N N . ASP A 1 117 ? 9.053 10.511 -2.325 1.00 93.81 117 ASP A N 1
ATOM 930 C CA . ASP A 1 117 ? 8.036 9.474 -2.520 1.00 93.81 117 ASP A CA 1
ATOM 931 C C . ASP A 1 117 ? 7.039 9.464 -1.356 1.00 93.81 117 ASP A C 1
ATOM 933 O O . ASP A 1 117 ? 5.830 9.397 -1.560 1.00 93.81 117 ASP A O 1
ATOM 937 N N . LEU A 1 118 ? 7.543 9.577 -0.122 1.00 95.88 118 LEU A N 1
ATOM 938 C CA . LEU A 1 118 ? 6.699 9.668 1.067 1.00 95.88 118 LEU A CA 1
ATOM 939 C C . LEU A 1 118 ? 5.882 10.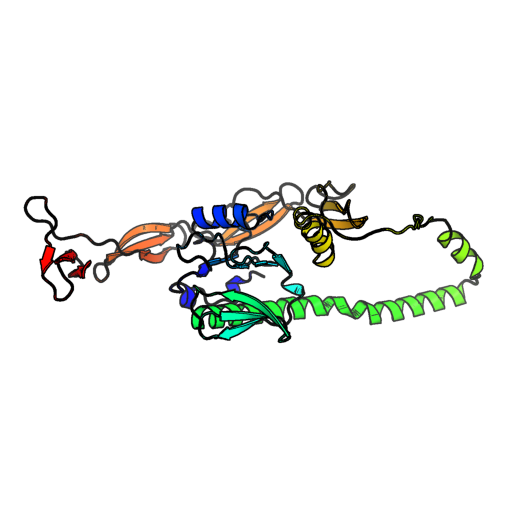966 1.085 1.00 95.88 118 LEU A C 1
ATOM 941 O O . LEU A 1 118 ? 4.712 10.934 1.449 1.00 95.88 118 LEU A O 1
ATOM 945 N N . GLU A 1 119 ? 6.471 12.099 0.705 1.00 93.38 119 GLU A N 1
ATOM 946 C CA . GLU A 1 119 ? 5.782 13.393 0.653 1.00 93.38 119 GLU A CA 1
ATOM 947 C C . GLU A 1 119 ? 4.631 13.375 -0.363 1.00 93.38 119 GLU A C 1
ATOM 949 O O . GLU A 1 119 ? 3.518 13.776 -0.030 1.00 93.38 119 GLU A O 1
ATOM 954 N N . LEU A 1 120 ? 4.869 12.836 -1.563 1.00 88.25 120 LEU A N 1
ATOM 955 C CA . LEU A 1 120 ? 3.842 12.633 -2.589 1.00 88.25 120 LEU A CA 1
ATOM 956 C C . LEU A 1 120 ? 2.736 11.689 -2.099 1.00 88.25 120 LEU A C 1
ATOM 958 O O . LEU A 1 120 ? 1.554 12.024 -2.178 1.00 88.25 120 LEU A O 1
ATOM 962 N N . LEU A 1 121 ? 3.120 10.537 -1.544 1.00 95.50 121 LEU A N 1
ATOM 963 C CA . LEU A 1 121 ? 2.188 9.532 -1.039 1.00 95.50 121 LEU A CA 1
ATOM 964 C C . LEU A 1 121 ? 1.282 10.089 0.064 1.00 95.50 121 LEU A C 1
ATOM 966 O O . LEU A 1 121 ? 0.059 10.005 -0.027 1.00 95.50 121 LEU A O 1
ATOM 970 N N . PHE A 1 122 ? 1.876 10.667 1.111 1.00 95.44 122 PHE A N 1
ATOM 971 C CA . PHE A 1 122 ? 1.115 11.191 2.243 1.00 95.44 122 PHE A CA 1
ATOM 972 C C . PHE A 1 122 ? 0.399 12.503 1.914 1.00 95.44 122 PHE A C 1
ATOM 974 O O . PHE A 1 122 ? -0.615 12.803 2.537 1.00 95.44 122 PHE A O 1
ATOM 981 N N . GLY A 1 123 ? 0.846 13.237 0.891 1.00 88.38 123 GLY A N 1
ATOM 982 C CA . GLY A 1 123 ? 0.084 14.327 0.291 1.00 88.38 123 GLY A CA 1
ATOM 983 C C . GLY A 1 123 ? -1.265 13.853 -0.255 1.00 88.38 123 GLY A C 1
ATOM 984 O O . GLY A 1 123 ? -2.289 14.435 0.094 1.00 88.38 123 GLY A O 1
ATOM 985 N N . GLY A 1 124 ? -1.274 12.762 -1.028 1.00 87.31 124 GLY A N 1
ATOM 986 C CA . GLY A 1 124 ? -2.502 12.128 -1.522 1.00 87.31 124 GLY A CA 1
ATOM 987 C C . GLY A 1 124 ? -3.378 11.569 -0.400 1.00 87.31 124 GLY A C 1
ATOM 988 O O . GLY A 1 124 ? -4.571 11.856 -0.327 1.00 87.31 124 GLY A O 1
ATOM 989 N N . ILE A 1 125 ? -2.770 10.862 0.558 1.00 94.62 125 ILE A N 1
ATOM 990 C CA . ILE A 1 125 ? -3.492 10.325 1.724 1.00 94.62 125 ILE A CA 1
ATOM 991 C C . ILE A 1 125 ? -4.142 11.445 2.547 1.00 94.62 125 ILE A C 1
ATOM 993 O O . ILE A 1 125 ? -5.253 11.270 3.028 1.00 94.62 125 ILE A O 1
ATOM 997 N N . ASN A 1 126 ? -3.518 12.617 2.678 1.00 90.94 126 ASN A N 1
ATOM 998 C CA . ASN A 1 126 ? -4.145 13.753 3.359 1.00 90.94 126 ASN A CA 1
ATOM 999 C C . ASN A 1 126 ? -5.397 14.281 2.643 1.00 90.94 126 ASN A C 1
ATOM 1001 O O . ASN A 1 126 ? -6.260 14.857 3.300 1.00 90.94 126 ASN A O 1
ATOM 1005 N N . ILE A 1 127 ? -5.507 14.119 1.321 1.00 84.50 127 ILE A N 1
ATOM 1006 C CA . ILE A 1 127 ? -6.737 14.448 0.585 1.00 84.50 127 ILE A CA 1
ATOM 1007 C C . ILE A 1 127 ? -7.823 13.428 0.939 1.00 84.50 127 ILE A C 1
ATOM 1009 O O . ILE A 1 127 ? -8.917 13.828 1.320 1.00 84.50 127 ILE A O 1
ATOM 1013 N N . TYR A 1 128 ? -7.488 12.134 0.925 1.00 89.00 128 TYR A N 1
ATOM 1014 C CA . TYR A 1 128 ? -8.393 11.069 1.369 1.00 89.00 128 TYR A CA 1
ATOM 1015 C C . TYR A 1 128 ? -8.891 11.281 2.808 1.00 89.00 128 TYR A C 1
ATOM 1017 O O . TYR A 1 128 ? -10.086 11.184 3.070 1.00 89.00 128 TYR A O 1
ATOM 1025 N N . LEU A 1 129 ? -7.988 11.627 3.735 1.00 86.75 129 LEU A N 1
ATOM 1026 C CA . LEU A 1 129 ? -8.318 11.903 5.137 1.00 86.75 129 LEU A CA 1
ATOM 1027 C C . LEU A 1 129 ? -9.328 13.045 5.288 1.00 86.75 129 LEU A C 1
ATOM 1029 O O . LEU A 1 129 ? -10.241 12.952 6.103 1.00 86.75 129 LEU A O 1
ATOM 1033 N N . LYS A 1 130 ? -9.185 14.114 4.498 1.00 85.56 130 LYS A N 1
ATOM 1034 C CA . LYS A 1 130 ? -10.149 15.219 4.503 1.00 85.56 130 LYS A CA 1
ATOM 1035 C C . LYS A 1 130 ? -11.525 14.751 4.062 1.00 85.56 130 LYS A C 1
ATOM 1037 O O . LYS A 1 130 ? -12.488 15.047 4.752 1.00 85.56 130 LYS A O 1
ATOM 1042 N N . GLU A 1 131 ? -11.609 13.984 2.978 1.00 81.25 131 GLU A N 1
ATOM 1043 C CA . GLU A 1 131 ? -12.903 13.514 2.480 1.00 81.25 131 GLU A CA 1
ATOM 1044 C C . GLU A 1 131 ? -13.604 12.569 3.456 1.00 81.25 131 GLU A C 1
ATOM 1046 O O . GLU A 1 131 ? -14.799 12.728 3.688 1.00 81.25 131 GLU A O 1
ATOM 1051 N N . ILE A 1 132 ? -12.890 11.625 4.081 1.00 78.31 132 ILE A N 1
ATOM 1052 C CA . ILE A 1 132 ? -13.520 10.737 5.071 1.00 78.31 132 ILE A CA 1
ATOM 1053 C C . ILE A 1 132 ? -13.906 11.475 6.358 1.00 78.31 132 ILE A C 1
ATOM 1055 O O . ILE A 1 132 ? -14.911 11.129 6.969 1.00 78.31 132 ILE A O 1
ATOM 1059 N N . ASN A 1 133 ? -13.151 12.499 6.767 1.00 73.62 133 ASN A N 1
ATOM 1060 C CA . ASN A 1 133 ? -13.487 13.284 7.953 1.00 73.62 133 ASN A CA 1
ATOM 1061 C C . ASN A 1 133 ? -14.651 14.243 7.675 1.00 73.62 133 ASN A C 1
ATOM 1063 O O . ASN A 1 133 ? -15.527 14.372 8.517 1.00 73.62 133 ASN A O 1
ATOM 1067 N N . GLU A 1 134 ? -14.725 14.849 6.488 1.00 67.31 134 GLU A N 1
ATOM 1068 C CA . GLU A 1 134 ? -15.885 15.645 6.060 1.00 67.31 134 GLU A CA 1
ATOM 1069 C C . GLU A 1 134 ? -17.156 14.790 5.943 1.00 67.31 134 GLU A C 1
ATOM 1071 O O . GLU A 1 134 ? -18.238 15.268 6.272 1.00 67.31 134 GLU A O 1
ATOM 1076 N N . PHE A 1 135 ? -17.038 13.515 5.552 1.00 52.84 135 PHE A N 1
ATOM 1077 C CA . PHE A 1 135 ? -18.159 12.567 5.551 1.00 52.84 135 PHE A CA 1
ATOM 1078 C C . PHE A 1 135 ? -18.625 12.187 6.964 1.00 52.84 135 PHE A C 1
ATOM 1080 O O . PHE A 1 135 ? -19.819 12.008 7.182 1.00 52.84 135 PHE A O 1
ATOM 1087 N N . ASN A 1 136 ? -17.702 12.090 7.926 1.00 48.16 136 ASN A N 1
ATOM 1088 C CA . ASN A 1 136 ? -18.021 11.780 9.325 1.00 48.16 136 ASN A CA 1
ATOM 1089 C C . ASN A 1 136 ? -18.640 12.970 10.080 1.00 48.16 136 ASN A C 1
ATOM 1091 O O . ASN A 1 136 ? -19.318 12.763 11.079 1.00 48.16 136 ASN A O 1
ATOM 1095 N N . VAL A 1 137 ? -18.455 14.203 9.593 1.00 46.31 137 VAL A N 1
ATOM 1096 C CA . VAL A 1 137 ? -19.090 15.416 10.149 1.00 46.31 137 VAL A CA 1
ATOM 1097 C C . VAL A 1 137 ? -20.586 15.500 9.790 1.00 46.31 137 VAL A C 1
ATOM 1099 O O . VAL A 1 137 ? -21.308 16.309 10.359 1.00 46.31 137 VAL A O 1
ATOM 1102 N N . VAL A 1 138 ? -21.097 14.635 8.904 1.00 38.97 138 VAL A N 1
ATOM 1103 C CA . VAL A 1 138 ? -22.529 14.604 8.536 1.00 38.97 138 VAL A CA 1
ATOM 1104 C C . VAL A 1 138 ? -23.396 13.853 9.567 1.00 38.97 138 VAL A C 1
ATOM 1106 O O . VAL A 1 138 ? -24.617 13.927 9.489 1.00 38.97 138 VAL A O 1
ATOM 1109 N N . ASP A 1 139 ? -22.792 13.205 10.570 1.00 39.12 139 ASP A N 1
ATOM 1110 C CA . ASP A 1 139 ? -23.506 12.528 11.668 1.00 39.12 139 ASP A CA 1
ATOM 1111 C C . ASP A 1 139 ? -23.248 13.173 13.056 1.00 39.12 139 ASP A C 1
ATOM 1113 O O . ASP A 1 139 ? -23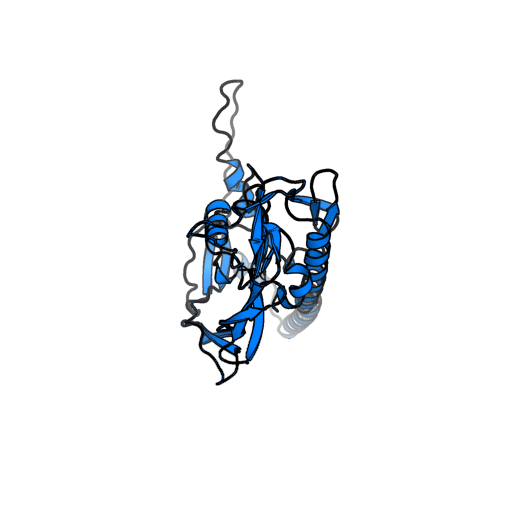.629 12.611 14.080 1.00 39.12 139 ASP A O 1
ATOM 1117 N N . GLU A 1 140 ? -22.642 14.369 13.118 1.00 38.31 140 GLU A N 1
ATOM 1118 C CA . GLU A 1 140 ? -22.391 15.113 14.373 1.00 38.31 140 GLU A CA 1
ATOM 1119 C C . GLU A 1 140 ? -23.425 16.224 14.677 1.00 38.31 140 GLU A C 1
ATOM 1121 O O . GLU A 1 140 ? -23.187 17.057 15.546 1.00 38.31 140 GLU A O 1
ATOM 1126 N N . ASP A 1 141 ? -24.614 16.200 14.065 1.00 39.59 141 ASP A N 1
ATOM 1127 C CA . ASP A 1 141 ? -25.773 16.987 14.539 1.00 39.59 141 ASP A CA 1
ATOM 1128 C C . ASP A 1 141 ? -26.631 16.199 15.562 1.00 39.59 141 ASP A C 1
ATOM 1130 O O . ASP A 1 141 ? -27.823 16.459 15.747 1.00 39.59 141 ASP A O 1
ATOM 1134 N N . GLU A 1 142 ? -26.047 15.230 16.283 1.00 44.66 142 GLU A N 1
ATOM 1135 C CA . GLU A 1 142 ? -26.725 14.593 17.425 1.00 44.66 142 GLU A CA 1
ATOM 1136 C C . GLU A 1 142 ? -26.962 15.571 18.590 1.00 44.66 142 GLU A C 1
ATOM 1138 O O . GLU A 1 142 ? -27.884 15.352 19.372 1.00 44.66 142 GLU A O 1
ATOM 1143 N N . ASP A 1 143 ? -26.246 16.696 18.677 1.00 41.84 143 ASP A N 1
ATOM 1144 C CA . ASP A 1 143 ? -26.529 17.712 19.699 1.00 41.84 143 ASP A CA 1
ATOM 1145 C C . ASP A 1 143 ? -27.754 18.592 19.361 1.00 41.84 143 ASP A C 1
ATOM 1147 O O . ASP A 1 143 ? -28.403 19.092 20.281 1.00 41.84 143 ASP A O 1
ATOM 1151 N N . GLU A 1 144 ? -28.148 18.721 18.084 1.00 42.28 144 GLU A N 1
ATOM 1152 C CA . GLU A 1 144 ? -29.349 19.483 17.683 1.00 42.28 144 GLU A CA 1
ATOM 1153 C C . GLU A 1 144 ? -30.611 18.591 17.670 1.00 42.28 144 GLU A C 1
ATOM 1155 O O . GLU A 1 144 ? -31.679 18.997 18.134 1.00 42.28 144 GLU A O 1
ATOM 1160 N N . VAL A 1 145 ? -30.480 17.312 17.287 1.00 41.81 145 VAL A N 1
ATOM 1161 C CA . VAL A 1 145 ? -31.587 16.330 17.326 1.00 41.81 145 VAL A CA 1
ATOM 1162 C C . VAL A 1 145 ? -31.963 15.934 18.763 1.00 41.81 145 VAL A C 1
ATOM 1164 O O . VAL A 1 145 ? -33.126 15.625 19.053 1.00 41.81 145 VAL A O 1
ATOM 1167 N N . ILE A 1 146 ? -31.008 15.959 19.700 1.00 39.81 146 ILE A N 1
ATOM 1168 C CA . ILE A 1 146 ? -31.283 15.714 21.121 1.00 39.81 146 ILE A CA 1
ATOM 1169 C C . ILE A 1 146 ? -32.138 16.837 21.729 1.00 39.81 146 ILE A C 1
ATOM 1171 O O . ILE A 1 146 ? -32.986 16.534 22.574 1.00 39.81 146 ILE A O 1
ATOM 1175 N N . ASP A 1 147 ? -31.968 18.096 21.319 1.00 45.62 147 ASP A N 1
ATOM 1176 C CA . ASP A 1 147 ? -32.736 19.214 21.880 1.00 45.62 147 ASP A CA 1
ATOM 1177 C C . ASP A 1 147 ? -34.178 19.256 21.356 1.00 45.62 147 ASP A C 1
ATOM 1179 O O . ASP A 1 147 ? -35.100 19.364 22.168 1.00 45.62 147 ASP A O 1
ATOM 1183 N N . GLU A 1 148 ? -34.414 19.000 20.063 1.00 46.78 148 GLU A N 1
ATOM 1184 C CA . GLU A 1 148 ? -35.782 18.890 19.523 1.00 46.78 148 GLU A CA 1
ATOM 1185 C C . GLU A 1 148 ? -36.553 17.715 20.147 1.00 46.78 148 GLU A C 1
ATOM 1187 O O . GLU A 1 148 ? -37.737 17.817 20.484 1.00 46.78 148 GLU A O 1
ATOM 1192 N N . ARG A 1 149 ? -35.873 16.584 20.376 1.00 40.06 149 ARG A N 1
ATOM 1193 C CA . ARG A 1 149 ? -36.479 15.399 20.997 1.00 40.06 149 ARG A CA 1
ATOM 1194 C C . ARG A 1 149 ? -36.719 15.588 22.497 1.00 40.06 149 ARG A C 1
ATOM 1196 O O . ARG A 1 149 ? -37.697 15.054 23.020 1.00 40.06 149 ARG A O 1
ATOM 1203 N N . LYS A 1 150 ? -35.874 16.357 23.195 1.00 50.22 150 LYS A N 1
ATOM 1204 C CA . LYS A 1 150 ? -36.088 16.767 24.596 1.00 50.22 150 LYS A CA 1
ATOM 1205 C C . LYS A 1 150 ? -37.231 17.771 24.732 1.00 50.22 150 LYS A C 1
ATOM 1207 O O . LYS A 1 150 ? -37.961 17.694 25.717 1.00 50.22 150 LYS A O 1
ATOM 1212 N N . GLU A 1 151 ? -37.400 18.686 23.781 1.00 54.06 151 GLU A N 1
ATOM 1213 C CA . GLU A 1 151 ? -38.540 19.610 23.747 1.00 54.06 151 GLU A CA 1
ATOM 1214 C C . GLU A 1 151 ? -39.852 18.879 23.464 1.00 54.06 151 GLU A C 1
ATOM 1216 O O . GLU A 1 151 ? -40.812 19.056 24.211 1.00 54.06 151 GLU A O 1
ATOM 1221 N N . TRP A 1 152 ? -39.862 17.952 22.504 1.00 50.16 152 TRP A N 1
ATOM 1222 C CA . TRP A 1 152 ? -41.011 17.083 22.243 1.00 50.16 152 TRP A CA 1
ATOM 1223 C C . TRP A 1 152 ? -41.371 16.196 23.450 1.00 50.16 152 TRP A C 1
ATOM 1225 O O . TRP A 1 152 ? -42.543 16.054 23.797 1.00 50.16 152 TRP A O 1
ATOM 1235 N N . LEU A 1 153 ? -40.374 15.642 24.155 1.00 43.72 153 LEU A N 1
ATOM 1236 C CA . LEU A 1 153 ? -40.599 14.873 25.386 1.00 43.72 153 LEU A CA 1
ATOM 1237 C C . LEU A 1 153 ? -41.124 15.743 26.538 1.00 43.72 153 LEU A C 1
ATOM 1239 O O . LEU A 1 153 ? -41.997 15.294 27.277 1.00 43.72 153 LEU A O 1
ATOM 1243 N N . LYS A 1 154 ? -40.649 16.986 26.686 1.00 55.75 154 LYS A N 1
ATOM 1244 C CA . LYS A 1 154 ? -41.196 17.940 27.667 1.00 55.75 154 LYS A CA 1
ATOM 1245 C C . LYS A 1 154 ? -42.653 18.283 27.370 1.00 55.75 154 LYS A C 1
ATOM 1247 O O . LYS A 1 154 ? -43.462 18.296 28.291 1.00 55.75 154 LYS A O 1
ATOM 1252 N N . GLU A 1 155 ? -42.993 18.492 26.101 1.00 55.50 155 GLU A N 1
ATOM 1253 C CA . GLU A 1 155 ? -44.357 18.810 25.674 1.00 55.50 155 GLU A CA 1
ATOM 1254 C C . GLU A 1 155 ? -45.319 17.626 25.898 1.00 55.50 155 GLU A C 1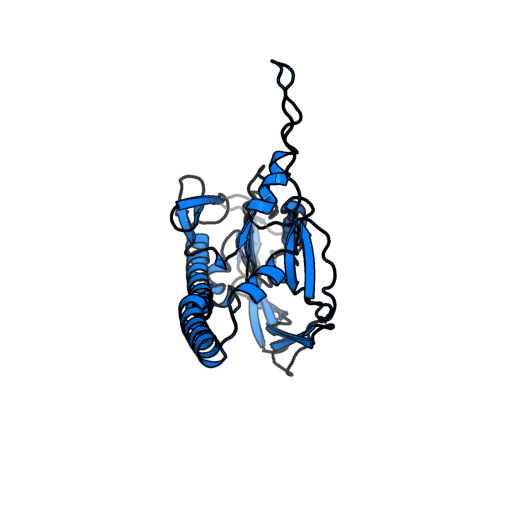
ATOM 1256 O O . GLU A 1 155 ? -46.479 17.823 26.255 1.00 55.50 155 GLU A O 1
ATOM 1261 N N . ILE A 1 156 ? -44.843 16.381 25.776 1.00 46.66 156 ILE A N 1
ATOM 1262 C CA . ILE A 1 156 ? -45.618 15.173 26.117 1.00 46.66 156 ILE A CA 1
ATOM 1263 C C . ILE A 1 156 ? -45.812 15.033 27.630 1.00 46.66 156 ILE A C 1
ATOM 1265 O O . ILE A 1 156 ? -46.926 14.773 28.086 1.00 46.66 156 ILE A O 1
ATOM 1269 N N . ILE A 1 157 ? -44.757 15.250 28.419 1.00 52.00 157 ILE A N 1
ATOM 1270 C CA . ILE A 1 157 ? -44.807 15.161 29.887 1.00 52.00 157 ILE A CA 1
ATOM 1271 C C . ILE A 1 157 ? -45.751 16.225 30.472 1.00 52.00 157 ILE A C 1
ATOM 1273 O O . ILE A 1 157 ? -46.515 15.937 31.396 1.00 52.00 157 ILE A O 1
ATOM 1277 N N . GLU A 1 158 ? -45.756 17.438 29.912 1.00 56.25 158 GLU A N 1
ATOM 1278 C CA . GLU A 1 158 ? -46.663 18.516 30.328 1.00 56.25 158 GLU A CA 1
ATOM 1279 C C . GLU A 1 158 ? -48.127 18.252 29.934 1.00 56.25 158 GLU A C 1
ATOM 1281 O O . GLU A 1 158 ? -49.035 18.644 30.674 1.00 56.25 158 GLU A O 1
ATOM 1286 N N . ASN A 1 159 ? -48.370 17.548 28.822 1.00 52.47 159 ASN A N 1
ATOM 1287 C CA . ASN A 1 159 ? -49.718 17.270 28.318 1.00 52.47 159 ASN A CA 1
ATOM 1288 C C . ASN A 1 159 ? -50.370 15.993 28.889 1.00 52.47 159 ASN A C 1
ATOM 1290 O O . ASN A 1 159 ? -51.600 15.929 28.923 1.00 52.47 159 ASN A O 1
ATOM 1294 N N . GLU A 1 160 ? -49.604 15.004 29.372 1.00 51.88 160 GLU A N 1
ATOM 1295 C CA . GLU A 1 160 ? -50.156 13.723 29.868 1.00 51.88 160 GLU A CA 1
ATOM 1296 C C . GLU A 1 160 ? -50.140 13.528 31.398 1.00 51.88 160 GLU A C 1
ATOM 1298 O O . GLU A 1 160 ? -50.660 12.530 31.891 1.00 51.88 160 GLU A O 1
ATOM 1303 N N . HIS A 1 161 ? -49.652 14.496 32.185 1.00 47.00 161 HIS A N 1
ATOM 1304 C CA . HIS A 1 161 ? -49.765 14.488 33.659 1.00 47.00 161 HIS A CA 1
ATOM 1305 C C . HIS A 1 161 ? -49.169 13.241 34.360 1.00 47.00 161 HIS A C 1
ATOM 1307 O O . HIS A 1 161 ? -49.640 12.831 35.423 1.00 47.00 161 HIS A O 1
ATOM 1313 N N . LEU A 1 162 ? -48.116 12.646 33.793 1.00 50.16 162 LEU A N 1
ATOM 1314 C CA . LEU A 1 162 ? -47.380 11.529 34.399 1.00 50.16 162 LEU A CA 1
ATOM 1315 C C . LEU A 1 162 ? -46.271 12.056 35.323 1.00 50.16 162 LEU A C 1
ATOM 1317 O O . LEU A 1 162 ? -45.464 12.901 34.934 1.00 50.16 162 LEU A O 1
ATOM 1321 N N . SER A 1 163 ? -46.260 11.597 36.579 1.00 50.44 163 SER A N 1
ATOM 1322 C CA . SER A 1 163 ? -45.349 12.106 37.613 1.00 50.44 163 SER A CA 1
ATOM 1323 C C . SER A 1 163 ? -43.968 11.452 37.544 1.00 50.44 163 SER A C 1
ATOM 1325 O O . SER A 1 163 ? -43.853 10.244 37.360 1.00 50.44 163 SER A O 1
ATOM 1327 N N . SER A 1 164 ? -42.921 12.246 37.779 1.00 48.31 164 SER A N 1
ATOM 1328 C CA . SER A 1 164 ? -41.500 11.878 37.669 1.00 48.31 164 SER A CA 1
ATOM 1329 C C . SER A 1 164 ? -41.035 10.678 38.514 1.00 48.31 164 SER A C 1
ATOM 1331 O O . SER A 1 164 ? -39.931 10.199 38.296 1.00 48.31 164 SER A O 1
ATOM 1333 N N . GLN A 1 165 ? -41.848 10.179 39.451 1.00 49.25 165 GLN A N 1
ATOM 1334 C CA . GLN A 1 165 ? -41.487 9.070 40.342 1.00 49.25 165 GLN A CA 1
ATOM 1335 C C . GLN A 1 165 ? -41.583 7.681 39.691 1.00 49.25 165 GLN A C 1
ATOM 1337 O O . GLN A 1 165 ? -40.901 6.772 40.140 1.00 49.25 165 GLN A O 1
ATOM 1342 N N . GLU A 1 166 ? -42.364 7.498 38.621 1.00 49.06 166 GLU A N 1
ATOM 1343 C CA . GLU A 1 166 ? -42.530 6.169 37.995 1.00 49.06 166 GLU A CA 1
ATOM 1344 C C . GLU A 1 166 ? -41.356 5.779 37.071 1.00 49.06 166 GLU A C 1
ATOM 1346 O O . GLU A 1 166 ? -41.183 4.606 36.761 1.00 49.06 166 GLU A O 1
ATOM 1351 N N . LEU A 1 167 ? -40.518 6.744 36.669 1.00 47.88 167 LEU A N 1
ATOM 1352 C CA . LEU A 1 167 ? -39.349 6.535 35.797 1.00 47.88 167 LEU A CA 1
ATOM 1353 C C . LEU A 1 167 ? -38.046 6.259 36.565 1.00 47.88 167 LEU A C 1
ATOM 1355 O O . LEU A 1 167 ? -37.134 5.646 36.016 1.00 47.88 167 LEU A O 1
ATOM 1359 N N . GLU A 1 168 ? -37.939 6.702 37.820 1.00 48.25 168 GLU A N 1
ATOM 1360 C CA . GLU A 1 168 ? -36.738 6.476 38.640 1.00 48.25 168 GLU A CA 1
ATOM 1361 C C . GLU A 1 168 ? -36.656 5.017 39.137 1.00 48.25 168 GLU A C 1
ATOM 1363 O O . GLU A 1 168 ? -35.562 4.455 39.202 1.00 48.25 168 GLU A O 1
ATOM 1368 N N . ASP A 1 169 ? -37.801 4.361 39.355 1.00 45.06 169 ASP A N 1
ATOM 1369 C CA . ASP A 1 169 ? -37.882 2.967 39.821 1.00 45.06 169 ASP A CA 1
ATOM 1370 C C . ASP A 1 169 ? -37.483 1.924 38.748 1.00 45.06 169 ASP A C 1
ATOM 1372 O O . ASP A 1 169 ? -37.081 0.808 39.091 1.00 45.06 169 ASP A O 1
ATOM 1376 N N . GLU A 1 170 ? -37.547 2.259 37.451 1.00 44.97 170 GLU A N 1
ATOM 1377 C CA . GLU A 1 170 ? -37.104 1.364 36.362 1.00 44.97 170 GLU A CA 1
ATOM 1378 C C . GLU A 1 170 ? -35.586 1.419 36.113 1.00 44.97 170 GLU A C 1
ATOM 1380 O O . GLU A 1 170 ? -35.014 0.469 35.580 1.00 44.97 170 GLU A O 1
ATOM 1385 N N . ILE A 1 171 ? -34.908 2.493 36.535 1.00 42.38 171 ILE A N 1
ATOM 1386 C CA . ILE A 1 171 ? -33.468 2.699 36.301 1.00 42.38 171 ILE A CA 1
ATOM 1387 C C . ILE A 1 171 ? -32.607 2.048 37.408 1.00 42.38 171 ILE A C 1
ATOM 1389 O O . ILE A 1 171 ? -31.443 1.724 37.177 1.00 42.38 171 ILE A O 1
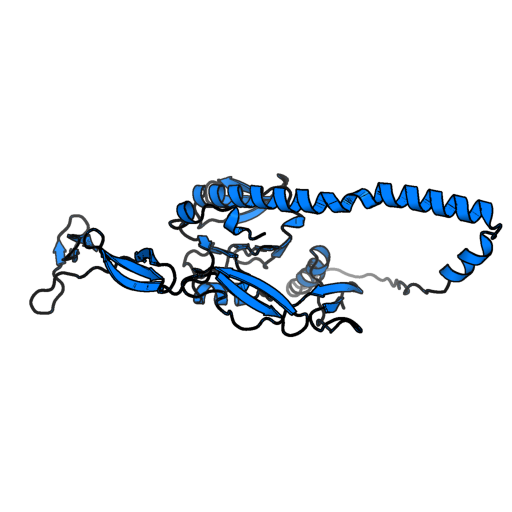ATOM 1393 N N . GLU A 1 172 ? -33.166 1.775 38.593 1.00 42.28 172 GLU A N 1
ATOM 1394 C CA . GLU A 1 172 ? -32.428 1.235 39.753 1.00 42.28 172 GLU A CA 1
ATOM 1395 C C . GLU A 1 172 ? -32.210 -0.301 39.770 1.00 42.28 172 GLU A C 1
ATOM 1397 O O . GLU A 1 172 ? -31.598 -0.811 40.709 1.00 42.28 172 GLU A O 1
ATOM 1402 N N . GLN A 1 173 ? -32.647 -1.071 38.761 1.00 35.53 173 GLN A N 1
ATOM 1403 C CA . GLN A 1 173 ? -32.533 -2.548 38.772 1.00 35.53 173 GLN A CA 1
ATOM 1404 C C . GLN A 1 173 ? -31.319 -3.161 38.042 1.00 35.53 173 GLN A C 1
ATOM 1406 O O . GLN A 1 173 ? -31.209 -4.389 37.996 1.00 35.53 173 GLN A O 1
ATOM 1411 N N . GLU A 1 174 ? -30.364 -2.374 37.538 1.00 30.89 174 GLU A N 1
ATOM 1412 C CA . GLU A 1 174 ? -29.108 -2.919 36.992 1.00 30.89 174 GLU A CA 1
ATOM 1413 C C . GLU A 1 174 ? -27.910 -2.693 37.938 1.00 30.89 174 GLU A C 1
ATOM 1415 O O . GLU A 1 174 ? -27.365 -1.597 38.059 1.00 30.89 174 GLU A O 1
ATOM 1420 N N . ASP A 1 175 ? -27.486 -3.763 38.622 1.00 30.53 175 ASP A N 1
ATOM 1421 C CA . ASP A 1 175 ? -26.352 -3.780 39.560 1.00 30.53 175 ASP A CA 1
ATOM 1422 C C . ASP A 1 175 ? -24.990 -3.503 38.865 1.00 30.53 175 ASP A C 1
ATOM 1424 O O . ASP A 1 175 ? -24.609 -4.230 37.939 1.00 30.53 175 ASP A O 1
ATOM 1428 N N . PRO A 1 176 ? -24.151 -2.568 39.361 1.00 28.66 176 PRO A N 1
ATOM 1429 C CA . PRO A 1 176 ? -22.767 -2.415 38.901 1.00 28.66 176 PRO A CA 1
ATOM 1430 C C . PRO A 1 176 ? -21.804 -3.433 39.563 1.00 28.66 176 PRO A C 1
ATOM 1432 O O . PRO A 1 176 ? -21.934 -3.746 40.754 1.00 28.66 176 PRO A O 1
ATOM 1435 N N . PRO A 1 177 ? -20.766 -3.942 38.858 1.00 28.02 177 PRO A N 1
ATOM 1436 C CA . PRO A 1 177 ? -19.832 -4.906 39.434 1.00 28.02 177 PRO A CA 1
ATOM 1437 C C . PRO A 1 177 ? -18.838 -4.254 40.411 1.00 28.02 177 PRO A C 1
ATOM 1439 O O . PRO A 1 177 ? -18.238 -3.212 40.154 1.00 28.02 177 PRO A O 1
ATOM 1442 N N . LYS A 1 178 ? -18.657 -4.938 41.547 1.00 30.81 178 LYS A N 1
ATOM 1443 C CA . LYS A 1 178 ? -1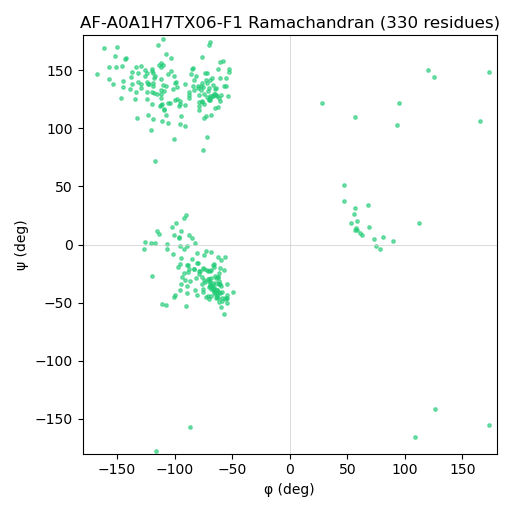7.941 -4.509 42.757 1.00 30.81 178 LYS A CA 1
ATOM 1444 C C . LYS A 1 178 ? -16.423 -4.386 42.575 1.00 30.81 178 LYS A C 1
ATOM 1446 O O . LYS A 1 178 ? -15.739 -5.346 42.223 1.00 30.81 178 LYS A O 1
ATOM 1451 N N . GLU A 1 179 ? -15.899 -3.223 42.947 1.00 26.80 179 GLU A N 1
ATOM 1452 C CA . GLU A 1 179 ? -14.482 -2.927 43.167 1.00 26.80 179 GLU A CA 1
ATOM 1453 C C . GLU A 1 179 ? -13.991 -3.602 44.464 1.00 26.80 179 GLU A C 1
ATOM 1455 O O . GLU A 1 179 ? -14.702 -3.606 45.469 1.00 26.80 179 GLU A O 1
ATOM 1460 N N . ASN A 1 180 ? -12.786 -4.186 44.475 1.00 29.41 180 ASN A N 1
ATOM 1461 C CA . ASN A 1 180 ? -12.223 -4.768 45.698 1.00 29.41 180 ASN A CA 1
ATOM 1462 C C . ASN A 1 180 ? -10.770 -4.332 45.916 1.00 29.41 180 ASN A C 1
ATOM 1464 O O . ASN A 1 180 ? -9.845 -4.755 45.222 1.00 29.41 180 ASN A O 1
ATOM 1468 N N . GLN A 1 181 ? -10.593 -3.482 46.927 1.00 29.59 181 GLN A N 1
ATOM 1469 C CA . GLN A 1 181 ? -9.316 -3.075 47.493 1.00 29.59 181 GLN A CA 1
ATOM 1470 C C . GLN A 1 181 ? -8.793 -4.163 48.438 1.00 29.59 181 GLN A C 1
ATOM 1472 O O . GLN A 1 181 ? -9.509 -4.611 49.331 1.00 29.59 181 GLN A O 1
ATOM 1477 N N . ASN A 1 182 ? -7.508 -4.515 48.334 1.00 26.44 182 ASN A N 1
ATOM 1478 C CA . ASN A 1 182 ? -6.748 -4.886 49.524 1.00 26.44 182 ASN A CA 1
ATOM 1479 C C . ASN A 1 182 ? -5.244 -4.628 49.383 1.00 26.44 182 ASN A C 1
ATOM 1481 O O . ASN A 1 182 ? -4.611 -4.869 48.360 1.00 26.44 182 ASN A O 1
ATOM 1485 N N . VAL A 1 183 ? -4.711 -4.102 50.479 1.00 27.91 183 VAL A N 1
ATOM 1486 C CA . VAL A 1 183 ? -3.400 -3.481 50.681 1.00 27.91 183 VAL A CA 1
ATOM 1487 C C . VAL A 1 183 ? -2.453 -4.484 51.355 1.00 27.91 183 VAL A C 1
ATOM 1489 O O . VAL A 1 183 ? -2.898 -5.190 52.256 1.00 27.91 183 VAL A O 1
ATOM 1492 N N . ARG A 1 184 ? -1.144 -4.485 51.029 1.00 25.02 184 ARG A N 1
ATOM 1493 C CA . ARG A 1 184 ? -0.022 -4.314 51.999 1.00 25.02 184 ARG A CA 1
ATOM 1494 C C . ARG A 1 184 ? 1.386 -4.512 51.412 1.00 25.02 184 ARG A C 1
ATOM 1496 O O . ARG A 1 184 ? 1.621 -5.275 50.488 1.00 25.02 184 ARG A O 1
ATOM 1503 N N . GLN A 1 185 ? 2.298 -3.749 52.018 1.00 28.23 185 GLN A N 1
ATOM 1504 C CA . GLN A 1 185 ? 3.692 -3.427 51.687 1.00 28.23 185 GLN A CA 1
ATOM 1505 C C . GLN A 1 185 ? 4.745 -4.522 51.970 1.00 28.23 185 GLN A C 1
ATOM 1507 O O . GLN A 1 185 ? 4.566 -5.310 52.897 1.00 28.23 185 GLN A O 1
ATOM 1512 N N . ARG A 1 186 ? 5.912 -4.355 51.301 1.00 23.05 186 ARG A N 1
ATOM 1513 C CA . ARG A 1 186 ? 7.342 -4.666 51.641 1.00 23.05 186 ARG A CA 1
ATOM 1514 C C . ARG A 1 186 ? 7.992 -5.549 50.559 1.00 23.05 186 ARG A C 1
ATOM 1516 O O . ARG A 1 186 ? 7.324 -6.419 50.034 1.00 23.05 186 ARG A O 1
ATOM 1523 N N . SER A 1 187 ? 9.266 -5.459 50.174 1.00 23.14 187 SER A N 1
ATOM 1524 C CA . SER A 1 187 ? 10.401 -4.561 50.430 1.00 23.14 187 SER A CA 1
ATOM 1525 C C . SER A 1 187 ? 11.496 -4.884 49.393 1.00 23.14 187 SER A C 1
ATOM 1527 O O . SER A 1 187 ? 11.650 -6.037 49.017 1.00 23.14 187 SER A O 1
ATOM 1529 N N . PHE A 1 188 ? 12.240 -3.852 48.992 1.00 22.61 188 PHE A N 1
ATOM 1530 C CA . PHE A 1 188 ? 13.646 -3.787 48.550 1.00 22.61 188 PHE A CA 1
ATOM 1531 C C . PHE A 1 188 ? 14.354 -5.001 47.883 1.00 22.61 188 PHE A C 1
ATOM 1533 O O . PHE A 1 188 ? 14.594 -6.025 48.510 1.00 22.61 188 PHE A O 1
ATOM 1540 N N . LEU A 1 189 ? 14.840 -4.737 46.657 1.00 24.94 189 LEU A N 1
ATOM 1541 C CA . LEU A 1 189 ? 15.969 -5.335 45.916 1.00 24.94 189 LEU A CA 1
ATOM 1542 C C . LEU A 1 189 ? 15.998 -6.854 45.670 1.00 24.94 189 LEU A C 1
ATOM 1544 O O . LEU A 1 189 ? 16.405 -7.644 46.516 1.00 24.94 189 LEU A O 1
ATOM 1548 N N . GLY A 1 190 ? 15.793 -7.227 44.403 1.00 22.95 190 GLY A N 1
ATOM 1549 C CA . GLY A 1 190 ? 16.338 -8.472 43.873 1.00 22.95 190 GLY A CA 1
ATOM 1550 C C . GLY A 1 190 ? 15.739 -8.915 42.545 1.00 22.95 190 GLY A C 1
ATOM 1551 O O . GLY A 1 190 ? 14.677 -9.519 42.537 1.00 22.95 190 GLY A O 1
ATOM 1552 N N . LYS A 1 191 ? 16.533 -8.745 41.481 1.00 24.75 191 LYS A N 1
ATOM 1553 C CA . LYS A 1 191 ? 16.513 -9.481 40.201 1.00 24.75 191 LYS A CA 1
ATOM 1554 C C . LYS A 1 191 ? 15.676 -8.884 39.063 1.00 24.75 191 LYS A C 1
ATOM 1556 O O . LYS A 1 191 ? 14.462 -8.981 38.982 1.00 24.75 191 LYS A O 1
ATOM 1561 N N . ILE A 1 192 ? 16.450 -8.282 38.163 1.00 31.22 192 ILE A N 1
ATOM 1562 C CA . ILE A 1 192 ? 16.191 -8.045 36.745 1.00 31.22 192 ILE A CA 1
ATOM 1563 C C . ILE A 1 192 ? 15.802 -9.379 36.080 1.00 31.22 192 ILE A C 1
ATOM 1565 O O . ILE A 1 192 ? 16.342 -10.419 36.454 1.00 31.22 192 ILE A O 1
ATOM 1569 N N . THR A 1 193 ? 14.942 -9.287 35.060 1.00 29.61 193 THR A N 1
ATOM 1570 C CA . THR A 1 193 ? 14.248 -10.329 34.265 1.00 29.61 193 THR A CA 1
ATOM 1571 C C . THR A 1 193 ? 12.836 -10.660 34.782 1.00 29.61 193 THR A C 1
ATOM 1573 O O . THR A 1 193 ? 12.671 -10.972 35.950 1.00 29.61 193 THR A O 1
ATOM 1576 N N . ASP A 1 194 ? 11.839 -10.490 33.892 1.00 27.00 194 ASP A N 1
ATOM 1577 C CA . ASP A 1 194 ? 10.370 -10.708 34.026 1.00 27.00 194 ASP A CA 1
ATOM 1578 C C . ASP A 1 194 ? 9.434 -9.472 33.997 1.00 27.00 194 ASP A C 1
ATOM 1580 O O . ASP A 1 194 ? 8.251 -9.559 34.329 1.00 27.00 194 ASP A O 1
ATOM 1584 N N . GLY A 1 195 ? 9.899 -8.321 33.493 1.00 27.36 195 GLY A N 1
ATOM 1585 C CA . GLY A 1 195 ? 9.058 -7.122 33.285 1.00 27.36 195 GLY A CA 1
ATOM 1586 C C . GLY A 1 195 ? 8.450 -6.936 31.883 1.00 27.36 195 GLY A C 1
ATOM 1587 O O . GLY A 1 195 ? 7.572 -6.097 31.705 1.00 27.36 195 GLY A O 1
ATOM 1588 N N . VAL A 1 196 ? 8.885 -7.699 30.874 1.00 31.31 196 VAL A N 1
ATOM 1589 C CA . VAL A 1 196 ? 8.629 -7.355 29.454 1.00 31.31 196 VAL A CA 1
ATOM 1590 C C . VAL A 1 196 ? 7.300 -7.919 28.917 1.00 31.31 196 VAL A C 1
ATOM 1592 O O . VAL A 1 196 ? 6.744 -7.398 27.961 1.00 31.31 196 VAL A O 1
ATOM 1595 N N . SER A 1 197 ? 6.697 -8.916 29.576 1.00 27.73 197 SER A N 1
ATOM 1596 C CA . SER A 1 197 ? 5.457 -9.559 29.090 1.00 27.73 197 SER A CA 1
ATOM 1597 C C . SER A 1 197 ? 4.152 -8.892 29.573 1.00 27.73 197 SER A C 1
ATOM 1599 O O . SER A 1 197 ? 3.086 -9.108 28.992 1.00 27.73 197 SER A O 1
ATOM 1601 N N . LYS A 1 198 ? 4.194 -8.068 30.633 1.00 27.27 198 LYS A N 1
ATOM 1602 C CA . LYS A 1 198 ? 2.972 -7.513 31.256 1.00 27.27 198 LYS A CA 1
ATOM 1603 C C . LYS A 1 198 ? 2.557 -6.132 30.740 1.00 27.27 198 LYS A C 1
ATOM 1605 O O . LYS A 1 198 ? 1.362 -5.855 30.725 1.00 27.27 198 LYS A O 1
ATOM 1610 N N . MET A 1 199 ? 3.484 -5.294 30.264 1.00 29.02 199 MET A N 1
ATOM 1611 C CA . MET A 1 199 ? 3.129 -3.944 29.784 1.00 29.02 199 MET A CA 1
ATOM 1612 C C . MET A 1 199 ? 2.581 -3.915 28.349 1.00 29.02 199 MET A C 1
ATOM 1614 O O . MET A 1 199 ? 1.695 -3.112 28.067 1.00 29.02 199 MET A O 1
ATOM 1618 N N . ALA A 1 200 ? 2.980 -4.849 27.478 1.00 35.69 200 ALA A N 1
ATOM 1619 C CA . ALA A 1 200 ? 2.398 -4.986 26.135 1.00 35.69 200 ALA A CA 1
ATOM 1620 C C . ALA A 1 200 ? 0.901 -5.372 26.171 1.00 35.69 200 ALA A C 1
ATOM 1622 O O . ALA A 1 200 ? 0.116 -4.985 25.307 1.00 35.69 200 ALA A O 1
ATOM 1623 N N . LYS A 1 201 ? 0.460 -6.085 27.220 1.00 35.16 201 LYS A N 1
ATOM 1624 C CA . LYS A 1 201 ? -0.927 -6.562 27.352 1.00 35.16 201 LYS A CA 1
ATOM 1625 C C . LYS A 1 201 ? -1.908 -5.523 27.910 1.00 35.16 201 LYS A C 1
ATOM 1627 O O . LYS A 1 201 ? -3.102 -5.676 27.681 1.00 35.16 201 LYS A O 1
ATOM 1632 N N . ALA A 1 202 ? -1.456 -4.484 28.609 1.00 37.50 202 ALA A N 1
ATOM 1633 C CA . ALA A 1 202 ? -2.337 -3.399 29.061 1.00 37.50 202 ALA A CA 1
ATOM 1634 C C . ALA A 1 202 ? -2.506 -2.308 27.985 1.00 37.50 202 ALA A C 1
ATOM 1636 O O . ALA A 1 202 ? -3.580 -1.725 27.862 1.00 37.50 202 ALA A O 1
ATOM 1637 N N . GLY A 1 203 ? -1.476 -2.090 27.156 1.00 39.16 203 GLY A N 1
ATOM 1638 C CA . GLY A 1 203 ? -1.468 -1.051 26.120 1.00 39.16 203 GLY A CA 1
ATOM 1639 C C . GLY A 1 203 ? -2.488 -1.263 25.002 1.00 39.16 203 GLY A C 1
ATOM 1640 O O . GLY A 1 203 ? -3.109 -0.299 24.575 1.00 39.16 203 GLY A O 1
ATOM 1641 N N . SER A 1 204 ? -2.733 -2.510 24.578 1.00 42.41 204 SER A N 1
ATOM 1642 C CA . SER A 1 204 ? -3.660 -2.808 23.470 1.00 42.41 204 SER A CA 1
ATOM 1643 C C . SER A 1 204 ? -5.072 -2.224 23.673 1.00 42.41 204 SER A C 1
ATOM 1645 O O . SER A 1 204 ? -5.594 -1.579 22.774 1.00 42.41 204 SER A O 1
ATOM 1647 N N . CYS A 1 205 ? -5.670 -2.309 24.865 1.00 41.12 205 CYS A N 1
ATOM 1648 C CA . CYS A 1 205 ? -7.027 -1.785 25.061 1.00 41.12 205 CYS A CA 1
ATOM 1649 C C . CYS A 1 205 ? -7.098 -0.248 25.012 1.00 41.12 205 CYS A C 1
ATOM 1651 O O . CYS A 1 205 ? -8.112 0.292 24.575 1.00 41.12 205 CYS A O 1
ATOM 1653 N N . LEU A 1 206 ? -6.023 0.446 25.408 1.00 35.72 206 LEU A N 1
ATOM 1654 C CA . LEU A 1 206 ? -5.923 1.912 25.370 1.00 35.72 206 LEU A CA 1
ATOM 1655 C C . LEU A 1 206 ? -5.813 2.468 23.942 1.00 35.72 206 LEU A C 1
ATOM 1657 O O . LEU A 1 206 ? -6.169 3.617 23.716 1.00 35.72 206 LEU A O 1
ATOM 1661 N N . VAL A 1 207 ? -5.357 1.655 22.984 1.00 38.56 207 VAL A N 1
ATOM 1662 C CA . VAL A 1 207 ? -5.253 2.015 21.557 1.00 38.56 207 VAL A CA 1
ATOM 1663 C C . VAL A 1 207 ? -6.381 1.415 20.706 1.00 38.56 207 VAL A C 1
ATOM 1665 O O . VAL A 1 207 ? -6.277 1.367 19.488 1.00 38.56 207 VAL A O 1
ATOM 1668 N N . GLY A 1 208 ? -7.457 0.925 21.337 1.00 39.84 208 GLY A N 1
ATOM 1669 C CA . GLY A 1 208 ? -8.629 0.368 20.643 1.00 39.84 208 GLY A CA 1
ATOM 1670 C C . GLY A 1 208 ? -8.569 -1.136 20.345 1.00 39.84 208 GLY A C 1
ATOM 1671 O O . GLY A 1 208 ? -9.504 -1.683 19.769 1.00 39.84 208 GLY A O 1
ATOM 1672 N N . TRP A 1 209 ? -7.520 -1.836 20.783 1.00 43.91 209 TRP A N 1
ATOM 1673 C CA . TRP A 1 209 ? -7.318 -3.268 20.550 1.00 43.91 209 TRP A CA 1
ATOM 1674 C C . TRP A 1 209 ? -7.919 -4.110 21.671 1.00 43.91 209 TRP A C 1
ATOM 1676 O O . TRP A 1 209 ? -7.341 -4.293 22.751 1.00 43.91 209 TRP A O 1
ATOM 1686 N N . HIS A 1 210 ? -9.084 -4.676 21.383 1.00 58.16 210 HIS A N 1
ATOM 1687 C CA . HIS A 1 210 ? -9.805 -5.563 22.287 1.00 58.16 210 HIS A CA 1
ATOM 1688 C C . HIS A 1 210 ? -9.477 -7.018 21.953 1.00 58.16 210 HIS A C 1
ATOM 1690 O O . HIS A 1 210 ? -9.677 -7.466 20.824 1.00 58.16 210 HIS A O 1
ATOM 1696 N N . ALA A 1 211 ? -8.922 -7.746 22.929 1.00 46.53 211 ALA A N 1
ATOM 1697 C CA . ALA A 1 211 ? -8.744 -9.198 22.798 1.00 46.53 211 ALA A CA 1
ATOM 1698 C C . ALA A 1 211 ? -10.109 -9.898 22.858 1.00 46.53 211 ALA A C 1
ATOM 1700 O O . ALA A 1 211 ? -11.099 -9.260 23.188 1.00 46.53 211 ALA A O 1
ATOM 1701 N N . GLY A 1 212 ? -10.152 -11.199 22.595 1.00 68.25 212 GLY A N 1
ATOM 1702 C CA . GLY A 1 212 ? -11.384 -11.986 22.626 1.00 68.25 212 GLY A CA 1
ATOM 1703 C C . GLY A 1 212 ? -11.660 -12.614 21.269 1.00 68.25 212 GLY A C 1
ATOM 1704 O O . GLY A 1 212 ? -11.246 -12.078 20.241 1.00 68.25 212 GLY A O 1
ATOM 1705 N N . GLU A 1 213 ? -12.313 -13.768 21.296 1.00 72.25 213 GLU A N 1
ATOM 1706 C CA . GLU A 1 213 ? -12.793 -14.424 20.086 1.00 72.25 213 GLU A CA 1
ATOM 1707 C C . GLU A 1 213 ? -14.050 -13.712 19.602 1.00 72.25 213 GLU A C 1
ATOM 1709 O O . GLU A 1 213 ? -14.911 -13.339 20.400 1.00 72.25 213 GLU A O 1
ATOM 1714 N N . TRP A 1 214 ? -14.121 -13.496 18.293 1.00 78.94 214 TRP A N 1
ATOM 1715 C CA . TRP A 1 214 ? -15.321 -12.992 17.650 1.00 78.94 214 TRP A CA 1
ATOM 1716 C C . TRP A 1 214 ? -16.387 -14.086 17.642 1.00 78.94 214 TRP A C 1
ATOM 1718 O O . TRP A 1 214 ? -16.144 -15.195 17.166 1.00 78.94 214 TRP A O 1
ATOM 1728 N N . SER A 1 215 ? -17.569 -13.763 18.147 1.00 82.50 215 SER A N 1
ATOM 1729 C CA . SER A 1 215 ? -18.771 -14.582 18.043 1.00 82.50 215 SER A CA 1
ATOM 1730 C C . SER A 1 215 ? -19.796 -13.902 17.150 1.00 82.50 215 SER A C 1
ATOM 1732 O O . SER A 1 215 ? -19.777 -12.691 16.961 1.00 82.50 215 SER A O 1
ATOM 1734 N N . HIS A 1 216 ? -20.698 -14.689 16.574 1.00 89.12 216 HIS A N 1
ATOM 1735 C CA . HIS A 1 216 ? -21.810 -14.155 15.797 1.00 89.12 216 HIS A CA 1
ATOM 1736 C C . HIS A 1 216 ? -22.785 -13.388 16.698 1.00 89.12 216 HIS A C 1
ATOM 1738 O O . HIS A 1 216 ? -23.114 -13.861 17.785 1.00 89.12 216 HIS A O 1
ATOM 1744 N N . GLN A 1 217 ? -23.251 -12.231 16.227 1.00 87.62 217 GLN A N 1
ATOM 1745 C CA . GLN A 1 217 ? -24.278 -11.455 16.909 1.00 87.62 217 GLN A CA 1
ATOM 1746 C C . GLN A 1 217 ? -25.668 -12.050 16.657 1.00 87.62 217 GLN A C 1
ATOM 1748 O O . GLN A 1 217 ? -26.151 -12.093 15.519 1.00 87.62 217 GLN A O 1
ATOM 1753 N N . GLU A 1 218 ? -26.335 -12.466 17.732 1.00 87.75 218 GLU A N 1
ATOM 1754 C CA . GLU A 1 218 ? -27.646 -13.106 17.660 1.00 87.75 218 GLU A CA 1
ATOM 1755 C C . GLU A 1 218 ? -28.678 -12.215 16.940 1.00 87.75 218 GLU A C 1
ATOM 1757 O O . GLU A 1 218 ? -28.739 -10.999 17.121 1.00 87.75 218 GLU A O 1
ATOM 1762 N N . GLY A 1 219 ? -29.474 -12.821 16.055 1.00 85.75 219 GLY A N 1
ATOM 1763 C CA . GLY A 1 219 ? -30.508 -12.121 15.284 1.00 85.75 219 GLY A CA 1
ATOM 1764 C C . GLY A 1 219 ? -30.021 -11.317 14.069 1.00 85.75 219 GLY A C 1
ATOM 1765 O O . GLY A 1 219 ? -30.860 -10.814 13.321 1.00 85.75 219 GLY A O 1
ATOM 1766 N N . LYS A 1 220 ? -28.707 -11.219 13.810 1.00 86.06 220 LYS A N 1
ATOM 1767 C CA . LYS A 1 220 ? -28.154 -10.532 12.624 1.00 86.06 220 LYS A CA 1
ATOM 1768 C C . LYS A 1 220 ? -27.585 -11.501 11.575 1.00 86.06 220 LYS A C 1
ATOM 1770 O O . LYS A 1 220 ? -27.342 -12.666 11.883 1.00 86.06 220 LYS A O 1
ATOM 1775 N N . PRO A 1 221 ? -27.346 -11.063 10.320 1.00 80.81 221 PRO A N 1
ATOM 1776 C CA . PRO A 1 221 ? -26.579 -11.849 9.350 1.00 80.81 221 PRO A CA 1
ATOM 1777 C C . PRO A 1 221 ? -25.213 -12.280 9.905 1.00 80.81 221 PRO A C 1
ATOM 1779 O O . PRO A 1 221 ? -24.621 -11.557 10.700 1.00 80.81 221 PRO A O 1
ATOM 1782 N N . LEU A 1 222 ? -24.675 -13.418 9.449 1.00 82.00 222 LEU A N 1
ATOM 1783 C CA . LEU A 1 222 ? -23.419 -13.994 9.972 1.00 82.00 222 LEU A CA 1
ATOM 1784 C C . LEU A 1 222 ? -22.182 -13.087 9.836 1.00 82.00 222 LEU A C 1
ATOM 1786 O O . LEU A 1 222 ? -21.166 -13.353 10.466 1.00 82.00 222 LEU A O 1
ATOM 1790 N N . CYS A 1 223 ? -22.265 -12.015 9.046 1.00 77.75 223 CYS A N 1
ATOM 1791 C CA . CYS A 1 223 ? -21.209 -11.009 8.982 1.00 77.75 223 CYS A CA 1
ATOM 1792 C C . CYS A 1 223 ? -21.083 -10.201 10.271 1.00 77.75 223 CYS A C 1
ATOM 1794 O O . CYS A 1 223 ? -20.013 -9.683 10.553 1.00 77.75 223 CYS A O 1
ATOM 1796 N N . TYR A 1 224 ? -22.173 -10.030 11.018 1.00 77.06 224 TYR A N 1
ATOM 1797 C CA . TYR A 1 224 ? -22.158 -9.242 12.240 1.00 77.06 224 TYR A CA 1
ATOM 1798 C C . TYR A 1 224 ? -21.551 -10.079 13.348 1.00 77.06 224 TYR A C 1
ATOM 1800 O O . TYR A 1 224 ? -22.091 -11.115 13.742 1.00 77.06 224 TYR A O 1
ATOM 1808 N N . VAL A 1 225 ? -20.413 -9.611 13.830 1.00 77.69 225 VAL A N 1
ATOM 1809 C CA . VAL A 1 225 ? -19.653 -10.266 14.877 1.00 77.69 225 VAL A CA 1
ATOM 1810 C C . VAL A 1 225 ? -19.532 -9.345 16.075 1.00 77.69 225 VAL A C 1
ATOM 1812 O O . VAL A 1 225 ? -19.507 -8.121 15.956 1.00 77.69 225 VAL A O 1
ATOM 1815 N N . GLU A 1 226 ? -19.455 -9.944 17.245 1.00 80.50 226 GLU A N 1
ATOM 1816 C CA . GLU A 1 226 ? -19.283 -9.269 18.515 1.00 80.50 226 GLU A CA 1
ATOM 1817 C C . GLU A 1 226 ? -18.209 -9.973 19.333 1.00 80.50 226 GLU A C 1
ATOM 1819 O O . GLU A 1 226 ? -17.937 -11.160 19.158 1.00 80.50 226 GLU A O 1
ATOM 1824 N N . LYS A 1 227 ? -17.551 -9.228 20.212 1.00 80.12 227 LYS A N 1
ATOM 1825 C CA . LYS A 1 227 ? -16.663 -9.792 21.221 1.00 80.12 227 LYS A CA 1
ATOM 1826 C C . LYS A 1 227 ? -16.639 -8.904 22.446 1.00 80.12 227 LYS A C 1
ATOM 1828 O O . LYS A 1 227 ? -16.760 -7.681 22.358 1.00 80.12 227 LYS A O 1
ATOM 1833 N N . THR A 1 228 ? -16.359 -9.522 23.582 1.00 76.44 228 THR A N 1
ATOM 1834 C CA . THR A 1 228 ? -16.088 -8.806 24.826 1.00 76.44 228 THR A CA 1
ATOM 1835 C C . THR A 1 228 ? -14.633 -8.991 25.193 1.00 76.44 228 THR A C 1
ATOM 1837 O O . THR A 1 228 ? -14.134 -10.114 25.291 1.00 76.44 228 THR A O 1
ATOM 1840 N N . CYS A 1 229 ? -13.933 -7.880 25.411 1.00 72.69 229 CYS A N 1
ATOM 1841 C CA . CYS A 1 229 ? -12.539 -7.936 25.803 1.00 72.69 229 CYS A CA 1
ATOM 1842 C C . CYS A 1 229 ? -12.391 -8.580 27.185 1.00 72.69 229 CYS A C 1
ATOM 1844 O O . CYS A 1 229 ? -12.786 -7.957 28.168 1.00 72.69 229 CYS A O 1
ATOM 1846 N N . PRO A 1 230 ? -11.708 -9.731 27.338 1.00 72.25 230 PRO A N 1
ATOM 1847 C CA . PRO A 1 230 ? -11.553 -10.372 28.647 1.00 72.25 230 PRO A CA 1
ATOM 1848 C C . PRO A 1 230 ? -10.655 -9.568 29.602 1.00 72.25 230 PRO A C 1
ATOM 1850 O O . PRO A 1 230 ? -10.478 -9.941 30.757 1.00 72.25 230 PRO A O 1
ATOM 1853 N N . ARG A 1 231 ? -10.030 -8.487 29.111 1.00 69.00 231 ARG A N 1
ATOM 1854 C CA . ARG A 1 231 ? -9.096 -7.647 29.872 1.00 69.00 231 ARG A CA 1
ATOM 1855 C C . ARG A 1 231 ? -9.730 -6.365 30.399 1.00 69.00 231 ARG A C 1
ATOM 1857 O O . ARG A 1 231 ? -9.475 -6.013 31.542 1.00 69.00 231 ARG A O 1
ATOM 1864 N N . CYS A 1 232 ? -10.502 -5.658 29.576 1.00 73.31 232 CYS A N 1
ATOM 1865 C CA . CYS A 1 232 ? -11.132 -4.386 29.955 1.00 73.31 232 CYS A CA 1
ATOM 1866 C C . CYS A 1 232 ? -12.663 -4.437 29.948 1.00 73.31 232 CYS A C 1
ATOM 1868 O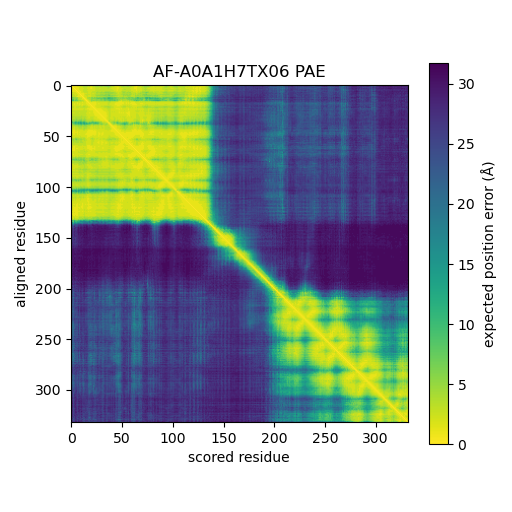 O . CYS A 1 232 ? -13.296 -3.415 30.179 1.00 73.31 232 CYS A O 1
ATOM 1870 N N . ASN A 1 233 ? -13.249 -5.597 29.645 1.00 72.69 233 ASN A N 1
ATOM 1871 C CA . ASN A 1 233 ? -14.688 -5.822 29.538 1.00 72.69 233 ASN A CA 1
ATOM 1872 C C . ASN A 1 233 ? -15.414 -4.924 28.522 1.00 72.69 233 ASN A C 1
ATOM 1874 O O . ASN A 1 233 ? -16.638 -4.852 28.523 1.00 72.69 233 ASN A O 1
ATOM 1878 N N . LYS A 1 234 ? -14.675 -4.245 27.634 1.00 71.00 234 LYS A N 1
ATOM 1879 C CA . LYS A 1 234 ? -15.273 -3.459 26.558 1.00 71.00 234 LYS A CA 1
ATOM 1880 C C . LYS A 1 234 ? -15.890 -4.401 25.529 1.00 71.00 234 LYS A C 1
ATOM 1882 O O . LYS A 1 234 ? -15.205 -5.281 24.999 1.00 71.00 234 LYS A O 1
ATOM 1887 N N . TYR A 1 235 ? -17.171 -4.182 25.276 1.00 75.50 235 TYR A N 1
ATOM 1888 C CA . TYR A 1 235 ? -17.932 -4.817 24.216 1.00 75.50 235 TYR A CA 1
ATOM 1889 C C . TYR A 1 235 ? -17.638 -4.131 22.878 1.00 75.50 235 TYR A C 1
ATOM 1891 O O . TYR A 1 235 ? -17.526 -2.904 22.811 1.00 75.50 235 TYR A O 1
ATOM 1899 N N . VAL A 1 236 ? -17.448 -4.927 21.830 1.00 70.38 236 VAL A N 1
ATOM 1900 C CA . VAL A 1 236 ? -17.082 -4.459 20.492 1.00 70.38 236 VAL A CA 1
ATOM 1901 C C . VAL A 1 236 ? -17.873 -5.242 19.463 1.00 70.38 236 VAL A C 1
ATOM 1903 O O . VAL A 1 236 ? -17.914 -6.468 19.523 1.00 70.38 236 VAL A O 1
ATOM 1906 N N . THR A 1 237 ? -18.433 -4.538 18.489 1.00 73.75 237 THR A N 1
ATOM 1907 C CA . THR A 1 237 ? -19.082 -5.125 17.315 1.00 73.75 237 THR A CA 1
ATOM 1908 C C . THR A 1 237 ? -18.274 -4.835 16.058 1.00 73.75 237 THR A C 1
ATOM 1910 O O . THR A 1 237 ? -17.583 -3.820 15.984 1.00 73.75 237 THR A O 1
ATOM 1913 N N . GLY A 1 238 ? -18.382 -5.706 15.063 1.00 71.94 238 GLY A N 1
ATOM 1914 C CA . GLY A 1 238 ? -17.761 -5.556 13.753 1.00 71.94 238 GLY A CA 1
ATOM 1915 C C . GLY A 1 238 ? -18.589 -6.229 12.663 1.00 71.94 238 GLY A C 1
ATOM 1916 O O . GLY A 1 238 ? -19.541 -6.962 12.945 1.00 71.94 238 GLY A O 1
ATOM 1917 N N . ILE A 1 239 ? -18.227 -5.972 11.407 1.00 70.62 239 ILE A N 1
ATOM 1918 C CA . ILE A 1 239 ? -18.840 -6.608 10.239 1.00 70.62 239 ILE A CA 1
ATOM 1919 C C . ILE A 1 239 ? -17.734 -7.293 9.439 1.00 70.62 239 ILE A C 1
ATOM 1921 O O . ILE A 1 239 ? -16.873 -6.635 8.872 1.00 70.62 239 ILE A O 1
ATOM 1925 N N . HIS A 1 240 ? -17.737 -8.622 9.418 1.00 76.62 240 HIS A N 1
ATOM 1926 C CA . HIS A 1 240 ? -16.761 -9.449 8.718 1.00 76.62 240 HIS A CA 1
ATOM 1927 C C . HIS A 1 240 ? -17.446 -10.140 7.540 1.00 76.62 240 HIS A C 1
ATOM 1929 O O . HIS A 1 240 ? -18.242 -11.066 7.704 1.00 76.62 240 HIS A O 1
ATOM 1935 N N . HIS A 1 241 ? -17.165 -9.678 6.326 1.00 74.44 241 HIS A N 1
ATOM 1936 C CA . HIS A 1 241 ? -17.776 -10.241 5.130 1.00 74.44 241 HIS A CA 1
ATOM 1937 C C . HIS A 1 241 ? -17.035 -11.488 4.648 1.00 74.44 241 HIS A C 1
ATOM 1939 O O . HIS A 1 241 ? -15.825 -11.486 4.466 1.00 74.44 241 HIS A O 1
ATOM 1945 N N . ASN A 1 242 ? -17.794 -12.538 4.348 1.00 79.94 242 ASN A N 1
ATOM 1946 C CA . ASN A 1 242 ? -17.287 -13.723 3.662 1.00 79.94 242 ASN A CA 1
ATOM 1947 C C . ASN A 1 242 ? -17.656 -13.665 2.172 1.00 79.94 242 ASN A C 1
ATOM 1949 O O . ASN A 1 242 ? -18.767 -14.066 1.797 1.00 79.94 242 ASN A O 1
ATOM 1953 N N . TYR A 1 243 ? -16.781 -13.088 1.349 1.00 79.00 243 TYR A N 1
ATOM 1954 C CA . TYR A 1 243 ? -17.024 -12.892 -0.081 1.00 79.00 243 TYR A CA 1
ATOM 1955 C C . TYR A 1 243 ? -16.680 -14.114 -0.937 1.00 79.00 243 TYR A C 1
ATOM 1957 O O . TYR A 1 243 ? -15.790 -14.895 -0.619 1.00 79.00 243 TYR A O 1
ATOM 1965 N N . SER A 1 244 ? -17.383 -14.242 -2.062 1.00 79.00 244 SER A N 1
ATOM 1966 C CA . SER A 1 244 ? -17.031 -15.164 -3.141 1.00 79.00 244 SER A CA 1
ATOM 1967 C C . SER A 1 244 ? -15.759 -14.742 -3.888 1.00 79.00 244 SER A C 1
ATOM 1969 O O . SER A 1 244 ? -15.232 -13.642 -3.707 1.00 79.00 244 SER A O 1
ATOM 1971 N N . GLU A 1 245 ? -15.319 -15.599 -4.810 1.00 83.69 245 GLU A N 1
ATOM 1972 C CA . GLU A 1 245 ? -14.366 -15.216 -5.853 1.00 83.69 245 GLU A CA 1
ATOM 1973 C C . GLU A 1 245 ? -14.902 -14.053 -6.703 1.00 83.69 245 GLU A C 1
ATOM 1975 O O . GLU A 1 245 ? -16.112 -13.807 -6.779 1.00 83.69 245 GLU A O 1
ATOM 1980 N N . TRP A 1 246 ? -13.979 -13.335 -7.344 1.00 83.75 246 TRP A N 1
ATOM 1981 C CA . TRP A 1 246 ? -14.294 -12.216 -8.227 1.00 83.75 246 TRP A CA 1
ATOM 1982 C C . TRP A 1 246 ? -14.864 -12.695 -9.559 1.00 83.75 246 TRP A C 1
ATOM 1984 O O . TRP A 1 246 ? -14.253 -13.497 -10.265 1.00 83.75 246 TRP A O 1
ATOM 1994 N N . GLU A 1 247 ? -15.996 -12.120 -9.949 1.00 83.56 247 GLU A N 1
ATOM 1995 C CA . GLU A 1 247 ? -16.661 -12.396 -11.215 1.00 83.56 247 GLU A CA 1
ATOM 1996 C C . GLU A 1 247 ? -16.724 -11.135 -12.075 1.00 83.56 247 GLU A C 1
ATOM 1998 O O . GLU A 1 247 ? -17.149 -10.069 -11.630 1.00 83.56 247 GLU A O 1
ATOM 2003 N N . TYR A 1 248 ? -16.308 -11.244 -13.337 1.00 82.69 248 TYR A N 1
ATOM 2004 C CA . TYR A 1 248 ? -16.400 -10.130 -14.277 1.00 82.69 248 TYR A CA 1
ATOM 2005 C C . TYR A 1 248 ? -17.853 -9.790 -14.590 1.00 82.69 248 TYR A C 1
ATOM 2007 O O . TYR A 1 248 ? -18.621 -10.642 -15.030 1.00 82.69 248 TYR A O 1
ATOM 2015 N N . THR A 1 249 ? -18.196 -8.516 -14.442 1.00 80.19 249 THR A N 1
ATOM 2016 C CA . THR A 1 249 ? -19.566 -8.024 -14.636 1.00 80.19 249 THR A CA 1
ATOM 2017 C C . THR A 1 249 ? -19.953 -7.921 -16.112 1.00 80.19 249 THR A C 1
ATOM 2019 O O . THR A 1 249 ? -21.096 -8.195 -16.469 1.00 80.19 249 THR A O 1
ATOM 2022 N N . TYR A 1 250 ? -18.998 -7.586 -16.990 1.00 76.31 250 TYR A N 1
ATOM 2023 C CA . TYR A 1 250 ? -19.234 -7.426 -18.426 1.00 76.31 250 TYR A CA 1
ATOM 2024 C C . TYR A 1 250 ? -18.129 -8.055 -19.276 1.00 76.31 250 TYR A C 1
ATOM 2026 O O . TYR A 1 250 ? -16.946 -8.068 -18.918 1.00 76.31 250 TYR A O 1
ATOM 2034 N N . TYR A 1 251 ? -18.511 -8.548 -20.456 1.00 76.06 251 TYR A N 1
ATOM 2035 C CA . TYR A 1 251 ? -17.564 -9.008 -21.468 1.00 76.06 251 TYR A CA 1
ATOM 2036 C C . TYR A 1 251 ? -16.719 -7.834 -21.988 1.00 76.06 251 TYR A C 1
ATOM 2038 O O . TYR A 1 251 ? -17.255 -6.767 -22.276 1.00 76.06 251 TYR A O 1
ATOM 2046 N N . GLY A 1 252 ? -15.400 -8.021 -22.086 1.00 74.25 252 GLY A N 1
ATOM 2047 C CA . GLY A 1 252 ? -14.472 -6.976 -22.544 1.00 74.25 252 GLY A CA 1
ATOM 2048 C C . GLY A 1 252 ? -14.212 -5.840 -21.544 1.00 74.25 252 GLY A C 1
ATOM 2049 O O . GLY A 1 252 ? -13.509 -4.890 -21.868 1.00 74.25 252 GLY A O 1
ATOM 2050 N N . ARG A 1 253 ? -14.750 -5.916 -20.319 1.00 79.56 253 ARG A N 1
ATOM 2051 C CA . ARG A 1 253 ? -14.412 -4.987 -19.229 1.00 79.56 253 ARG A CA 1
ATOM 2052 C C . ARG A 1 253 ? -13.678 -5.695 -18.103 1.00 79.56 253 ARG A C 1
ATOM 2054 O O . ARG A 1 253 ? -13.831 -6.907 -17.922 1.00 79.56 253 ARG A O 1
ATOM 2061 N N . CYS A 1 254 ? -12.888 -4.924 -17.365 1.00 80.62 254 CYS A N 1
ATOM 2062 C CA . CYS A 1 254 ? -12.159 -5.392 -16.189 1.00 80.62 254 CYS A CA 1
ATOM 2063 C C . CYS A 1 254 ? -12.941 -5.198 -14.887 1.00 80.62 254 CYS A C 1
ATOM 2065 O O . CYS A 1 254 ? -12.481 -5.655 -13.849 1.00 80.62 254 CYS A O 1
ATOM 2067 N N . ASP A 1 255 ? -14.124 -4.583 -14.933 1.00 78.25 255 ASP A N 1
ATOM 2068 C CA . ASP A 1 255 ? -15.001 -4.438 -13.773 1.00 78.25 255 ASP A CA 1
ATOM 2069 C C . ASP A 1 255 ? -15.439 -5.817 -13.262 1.00 78.25 255 ASP A C 1
ATOM 2071 O O . ASP A 1 255 ? -16.109 -6.583 -13.969 1.00 78.25 255 ASP A O 1
ATOM 2075 N N . ALA A 1 256 ? -15.077 -6.134 -12.027 1.00 78.06 256 ALA A N 1
ATOM 2076 C CA . ALA A 1 256 ? -15.429 -7.364 -11.347 1.00 78.06 256 ALA A CA 1
ATOM 2077 C C . ALA A 1 256 ? -16.240 -7.070 -10.086 1.00 78.06 256 ALA A C 1
ATOM 2079 O O . ALA A 1 256 ? -16.084 -6.027 -9.452 1.00 78.06 256 ALA A O 1
ATOM 2080 N N . ARG A 1 257 ? -17.098 -8.019 -9.725 1.00 84.69 257 ARG A N 1
ATOM 2081 C CA . ARG A 1 257 ? -17.920 -8.010 -8.521 1.00 84.69 257 ARG A CA 1
ATOM 2082 C C . ARG A 1 257 ? -17.678 -9.293 -7.739 1.00 84.69 257 ARG A C 1
ATOM 2084 O O . ARG A 1 257 ? -17.518 -10.353 -8.338 1.00 84.69 257 ARG A O 1
ATOM 2091 N N . ARG A 1 258 ? -17.710 -9.214 -6.414 1.00 84.25 258 ARG A N 1
ATOM 2092 C CA . ARG A 1 258 ? -17.893 -10.379 -5.540 1.00 84.25 258 ARG A CA 1
ATOM 2093 C C . ARG A 1 258 ? -19.007 -10.101 -4.547 1.00 84.25 258 ARG A C 1
ATOM 2095 O O . ARG A 1 258 ? -19.278 -8.945 -4.231 1.00 84.25 258 ARG A O 1
ATOM 2102 N N . GLN A 1 259 ? -19.666 -11.153 -4.075 1.00 85.19 259 GLN A N 1
ATOM 2103 C CA . GLN A 1 259 ? -20.804 -11.018 -3.172 1.00 85.19 259 GLN A CA 1
ATOM 2104 C C . GLN A 1 259 ? -20.563 -11.772 -1.870 1.00 85.19 259 GLN A C 1
ATOM 2106 O O . GLN A 1 259 ? -20.066 -12.899 -1.860 1.00 85.19 259 GLN A O 1
ATOM 2111 N N . CYS A 1 260 ? -20.944 -11.150 -0.757 1.00 80.62 260 CYS A N 1
ATOM 2112 C CA . CYS A 1 260 ? -20.890 -11.777 0.545 1.00 80.62 260 CYS A CA 1
ATOM 2113 C C . CYS A 1 260 ? -21.952 -12.878 0.648 1.00 80.62 260 CYS A C 1
ATOM 2115 O O . CYS A 1 260 ? -23.151 -12.644 0.466 1.00 80.62 260 CYS A O 1
ATOM 2117 N N . SER A 1 261 ? -21.516 -14.086 0.998 1.00 85.81 261 SER A N 1
ATOM 2118 C CA . SER A 1 261 ? -22.381 -15.261 1.131 1.00 85.81 261 SER A CA 1
ATOM 2119 C C . SER A 1 261 ? -23.451 -15.106 2.220 1.00 85.81 261 SER A C 1
ATOM 2121 O O . SER A 1 261 ? -24.538 -15.670 2.088 1.00 85.81 261 SER A O 1
ATOM 2123 N N . HIS A 1 262 ? -23.176 -14.304 3.251 1.00 83.44 262 HIS A N 1
ATOM 2124 C CA . HIS A 1 262 ? -24.012 -14.170 4.442 1.00 83.44 262 HIS A CA 1
ATOM 2125 C C . HIS A 1 262 ? -24.998 -12.995 4.397 1.00 83.44 262 HIS A C 1
ATOM 2127 O O . HIS A 1 262 ? -26.129 -13.152 4.845 1.00 83.44 262 HIS A O 1
ATOM 2133 N N . CYS A 1 263 ? -24.605 -11.836 3.857 1.00 82.06 263 CYS A N 1
ATOM 2134 C CA . CYS A 1 263 ? -25.456 -10.635 3.841 1.00 82.06 263 CYS A CA 1
ATOM 2135 C C . CYS A 1 263 ? -25.775 -10.096 2.442 1.00 82.06 263 CYS A C 1
ATOM 2137 O O . CYS A 1 263 ? -26.446 -9.075 2.332 1.00 82.06 263 CYS A O 1
ATOM 2139 N N . LYS A 1 264 ? -25.295 -10.751 1.375 1.00 86.31 264 LYS A N 1
ATOM 2140 C CA . LYS A 1 264 ? -25.474 -10.318 -0.023 1.00 86.31 264 LYS A CA 1
ATOM 2141 C C . LYS A 1 264 ? -24.880 -8.949 -0.364 1.00 86.31 264 LYS A C 1
ATOM 2143 O O . LYS A 1 264 ? -25.094 -8.476 -1.474 1.00 86.31 264 LYS A O 1
ATOM 2148 N N . HIS A 1 265 ? -24.095 -8.367 0.542 1.00 82.69 265 HIS A N 1
ATOM 2149 C CA . HIS A 1 265 ? -23.302 -7.178 0.262 1.00 82.69 265 HIS A CA 1
ATOM 2150 C C . HIS A 1 265 ? -22.390 -7.421 -0.942 1.00 82.69 265 HIS A C 1
ATOM 2152 O O . HIS A 1 265 ? -21.775 -8.486 -1.048 1.00 82.69 265 HIS A O 1
ATOM 2158 N N . ASP A 1 266 ? -22.321 -6.436 -1.828 1.00 70.19 266 ASP A N 1
ATOM 2159 C CA . ASP A 1 266 ? -21.552 -6.497 -3.059 1.00 70.19 266 ASP A CA 1
ATOM 2160 C C . ASP A 1 266 ? -20.323 -5.611 -2.966 1.00 70.19 266 ASP A C 1
ATOM 2162 O O . ASP A 1 266 ? -20.395 -4.465 -2.533 1.00 70.19 266 ASP A O 1
ATOM 2166 N N . GLU A 1 267 ? -19.205 -6.140 -3.436 1.00 76.06 267 GLU A N 1
ATOM 2167 C CA . GLU A 1 267 ? -17.970 -5.392 -3.589 1.00 76.06 267 GLU A CA 1
ATOM 2168 C C . GLU A 1 267 ? -17.587 -5.358 -5.064 1.00 76.06 267 GLU A C 1
ATOM 2170 O O . GLU A 1 267 ? -17.778 -6.341 -5.787 1.00 76.06 267 GLU A O 1
ATOM 2175 N N . PHE A 1 268 ? -17.038 -4.230 -5.507 1.00 72.19 268 PHE A N 1
ATOM 2176 C CA . PHE A 1 268 ? -16.654 -3.989 -6.891 1.00 72.19 268 PHE A CA 1
ATOM 2177 C C . PHE A 1 268 ? -15.180 -3.599 -6.952 1.00 72.19 268 PHE A C 1
ATOM 2179 O O . PHE A 1 268 ? -14.708 -2.832 -6.117 1.00 72.19 268 PHE A O 1
ATOM 2186 N N . LYS A 1 269 ? -14.452 -4.105 -7.949 1.00 75.94 269 LYS A N 1
ATOM 2187 C CA . LYS A 1 269 ? -13.080 -3.671 -8.242 1.00 75.94 269 LYS A CA 1
ATOM 2188 C C . LYS A 1 269 ? -12.750 -3.845 -9.717 1.00 75.94 269 LYS A C 1
ATOM 2190 O O . LYS A 1 269 ? -13.388 -4.636 -10.409 1.00 75.94 269 LYS A O 1
ATOM 2195 N N . VAL A 1 270 ? -11.700 -3.179 -10.186 1.00 75.19 270 VAL A N 1
ATOM 2196 C CA . VAL A 1 270 ? -11.154 -3.405 -11.529 1.00 75.19 270 VAL A CA 1
ATOM 2197 C C . VAL A 1 270 ? -10.069 -4.485 -11.463 1.00 75.19 270 VAL A C 1
ATOM 2199 O O . VAL A 1 270 ? -9.075 -4.346 -10.754 1.00 75.19 270 VAL A O 1
ATOM 2202 N N . VAL A 1 271 ? -10.257 -5.592 -12.185 1.00 77.19 271 VAL A N 1
ATOM 2203 C CA . VAL A 1 271 ? -9.329 -6.735 -12.233 1.00 77.19 271 VAL A CA 1
ATOM 2204 C C . VAL A 1 271 ? -8.820 -6.943 -13.643 1.00 77.19 271 VAL A C 1
ATOM 2206 O O . VAL A 1 271 ? -9.526 -7.458 -14.511 1.00 77.19 271 VAL A O 1
ATOM 2209 N N . HIS A 1 272 ? -7.559 -6.618 -13.881 1.00 81.06 272 HIS A N 1
ATOM 2210 C CA . HIS A 1 272 ? -6.953 -6.875 -15.177 1.00 81.06 272 HIS A CA 1
ATOM 2211 C C . HIS A 1 272 ? -6.401 -8.300 -15.274 1.00 81.06 272 HIS A C 1
ATOM 2213 O O . HIS A 1 272 ? -5.921 -8.881 -14.303 1.00 81.06 272 HIS A O 1
ATOM 2219 N N . SER A 1 273 ? -6.462 -8.861 -16.481 1.00 81.94 273 SER A N 1
ATOM 2220 C CA . SER A 1 273 ? -5.860 -10.152 -16.821 1.00 81.94 273 SER A CA 1
ATOM 2221 C C . SER A 1 273 ? -4.784 -9.920 -17.877 1.00 81.94 273 SER A C 1
ATOM 2223 O O . SER A 1 273 ? -4.985 -10.184 -19.065 1.00 81.94 273 SER A O 1
ATOM 2225 N N . HIS A 1 274 ? -3.672 -9.317 -17.452 1.00 88.31 274 HIS A N 1
ATOM 2226 C CA . HIS A 1 274 ? -2.557 -9.001 -18.338 1.00 88.31 274 HIS A CA 1
ATOM 2227 C C . HIS A 1 274 ? -1.724 -10.229 -18.689 1.00 88.31 274 HIS A C 1
ATOM 2229 O O . HIS A 1 274 ? -1.411 -11.064 -17.841 1.00 88.31 274 HIS A O 1
ATOM 2235 N N . GLU A 1 275 ? -1.322 -10.311 -19.952 1.00 91.06 275 GLU A N 1
ATOM 2236 C CA . GLU A 1 275 ? -0.412 -11.328 -20.462 1.00 91.06 275 GLU A CA 1
ATOM 2237 C C . GLU A 1 275 ? 0.783 -10.703 -21.177 1.00 91.06 275 GLU A C 1
ATOM 2239 O O . GLU A 1 275 ? 0.681 -9.628 -21.768 1.00 91.06 275 GLU A O 1
ATOM 2244 N N . LYS A 1 276 ? 1.927 -11.394 -21.140 1.00 93.38 276 LYS A N 1
ATOM 2245 C CA . LYS A 1 276 ? 3.126 -10.989 -21.874 1.00 93.38 276 LYS A CA 1
ATOM 2246 C C . LYS A 1 276 ? 2.879 -11.157 -23.369 1.00 93.38 276 LYS A C 1
ATOM 2248 O O . LYS A 1 276 ? 2.820 -12.282 -23.861 1.00 93.38 276 LYS A O 1
ATOM 2253 N N . ILE A 1 277 ? 2.803 -10.041 -24.084 1.00 94.88 277 ILE A N 1
ATOM 2254 C CA . ILE A 1 277 ? 2.631 -10.035 -25.541 1.00 94.88 277 ILE A CA 1
ATOM 2255 C C . ILE A 1 277 ? 3.950 -9.860 -26.289 1.00 94.88 277 ILE A C 1
ATOM 2257 O O . ILE A 1 277 ? 4.049 -10.202 -27.465 1.00 94.88 277 ILE A O 1
ATOM 2261 N N . GLY A 1 278 ? 4.985 -9.351 -25.623 1.00 91.69 278 GLY A N 1
ATOM 2262 C CA . GLY A 1 278 ? 6.267 -9.140 -26.274 1.00 91.69 278 GLY A CA 1
ATOM 2263 C C . GLY A 1 278 ? 7.266 -8.394 -25.413 1.00 91.69 278 GLY A C 1
ATOM 2264 O O . GLY A 1 278 ? 7.217 -8.429 -24.184 1.00 91.69 278 GLY A O 1
ATOM 2265 N N . LYS A 1 279 ? 8.206 -7.741 -26.090 1.00 90.69 279 LYS A N 1
ATOM 2266 C CA . LYS A 1 279 ? 9.273 -6.951 -25.487 1.00 90.69 279 LYS A CA 1
ATOM 2267 C C . LYS A 1 279 ? 9.559 -5.746 -26.372 1.00 90.69 279 LYS A C 1
ATOM 2269 O O . LYS A 1 279 ? 9.640 -5.903 -27.590 1.00 90.69 279 LYS A O 1
ATOM 2274 N N . ASP A 1 280 ? 9.718 -4.572 -25.773 1.00 87.56 280 ASP A N 1
ATOM 2275 C CA . ASP A 1 280 ? 10.104 -3.375 -26.507 1.00 87.56 280 ASP A CA 1
ATOM 2276 C C . ASP A 1 280 ? 11.546 -3.507 -27.037 1.00 87.56 280 ASP A C 1
ATOM 2278 O O . ASP A 1 280 ? 12.432 -4.115 -26.424 1.00 87.56 280 ASP A O 1
ATOM 2282 N N . SER A 1 281 ? 11.791 -2.986 -28.238 1.00 80.50 281 SER A N 1
ATOM 2283 C CA . SER A 1 281 ? 13.115 -3.065 -28.864 1.00 80.50 281 SER A CA 1
ATOM 2284 C C . SER A 1 281 ? 14.103 -2.068 -28.259 1.00 80.50 281 SER A C 1
ATOM 2286 O O . SER A 1 281 ? 15.308 -2.311 -28.274 1.00 80.50 281 SER A O 1
ATOM 2288 N N . SER A 1 282 ? 13.600 -0.950 -27.731 1.00 82.69 282 SER A N 1
ATOM 2289 C CA . SER A 1 282 ? 14.418 0.188 -27.304 1.00 82.69 282 SER A CA 1
ATOM 2290 C C . SER A 1 282 ? 15.018 0.006 -25.912 1.00 82.69 282 SER A C 1
ATOM 2292 O O . SER A 1 282 ? 16.176 0.353 -25.712 1.00 82.69 282 SER A O 1
ATOM 2294 N N . ASN A 1 283 ? 14.273 -0.571 -24.964 1.00 83.25 283 ASN A N 1
ATOM 2295 C CA . ASN A 1 283 ? 14.685 -0.675 -23.560 1.00 83.25 283 ASN A CA 1
ATOM 2296 C C . ASN A 1 283 ? 14.647 -2.115 -23.023 1.00 83.25 283 ASN A C 1
ATOM 2298 O O . ASN A 1 283 ? 14.961 -2.345 -21.855 1.00 83.25 283 ASN A O 1
ATOM 2302 N N . CYS A 1 284 ? 14.308 -3.090 -23.873 1.00 88.25 284 CYS A N 1
ATOM 2303 C CA . CYS A 1 284 ? 14.069 -4.481 -23.505 1.00 88.25 284 CYS A CA 1
ATOM 2304 C C . CYS A 1 284 ? 13.005 -4.672 -22.413 1.00 88.25 284 CYS A C 1
ATOM 2306 O O . CYS A 1 284 ? 13.053 -5.677 -21.703 1.00 88.25 284 CYS A O 1
ATOM 2308 N N . ARG A 1 285 ? 12.050 -3.751 -22.256 1.00 87.50 285 ARG A N 1
ATOM 2309 C CA . ARG A 1 285 ? 10.950 -3.904 -21.296 1.00 87.50 285 ARG A CA 1
ATOM 2310 C C . ARG A 1 285 ? 9.898 -4.857 -21.833 1.00 87.50 285 ARG A C 1
ATOM 2312 O O . ARG A 1 285 ? 9.498 -4.763 -22.991 1.00 87.50 285 ARG A O 1
ATOM 2319 N N . ILE A 1 286 ? 9.461 -5.793 -20.998 1.00 86.62 286 ILE A N 1
ATOM 2320 C CA . ILE A 1 286 ? 8.378 -6.714 -21.346 1.00 86.62 286 ILE A CA 1
ATOM 2321 C C . ILE A 1 286 ? 7.090 -5.913 -21.543 1.00 86.62 286 ILE A C 1
ATOM 2323 O O . ILE A 1 286 ? 6.762 -5.080 -20.708 1.00 86.62 286 ILE A O 1
ATOM 2327 N N . ILE A 1 287 ? 6.347 -6.189 -22.609 1.00 87.06 287 ILE A N 1
ATOM 2328 C CA . ILE A 1 287 ? 5.048 -5.562 -22.858 1.00 87.06 287 ILE A CA 1
ATOM 2329 C C . ILE A 1 287 ? 3.961 -6.518 -22.377 1.00 87.06 287 ILE A C 1
ATOM 2331 O O . ILE A 1 287 ? 3.922 -7.682 -22.798 1.00 87.06 287 ILE A O 1
ATOM 2335 N N . TYR A 1 288 ? 3.091 -6.016 -21.510 1.00 88.50 288 TYR A N 1
ATOM 2336 C CA . TYR A 1 288 ? 1.920 -6.714 -21.004 1.00 88.50 288 TYR A CA 1
ATOM 2337 C C . TYR A 1 288 ? 0.655 -6.082 -21.577 1.00 88.50 288 TYR A C 1
ATOM 2339 O O . TYR A 1 288 ? 0.561 -4.861 -21.623 1.00 88.50 288 TYR A O 1
ATOM 2347 N N . ARG A 1 289 ? -0.317 -6.902 -21.989 1.00 91.56 289 ARG A N 1
ATOM 2348 C CA . ARG A 1 289 ? -1.636 -6.441 -22.447 1.00 91.56 289 ARG A CA 1
ATOM 2349 C C . ARG A 1 289 ? -2.744 -7.194 -21.734 1.00 91.56 289 ARG A C 1
ATOM 2351 O O . ARG A 1 289 ? -2.684 -8.416 -21.615 1.00 91.56 289 ARG A O 1
ATOM 2358 N N . CYS A 1 290 ? -3.759 -6.479 -21.267 1.00 89.56 290 CYS A N 1
ATOM 2359 C CA . CYS A 1 290 ? -4.952 -7.068 -20.687 1.00 89.56 290 CYS A CA 1
ATOM 2360 C C . CYS A 1 290 ? -5.771 -7.770 -21.770 1.00 89.56 290 CYS A C 1
ATOM 2362 O O . CYS A 1 290 ? -6.196 -7.145 -22.736 1.00 89.56 290 CYS A O 1
ATOM 2364 N N . ARG A 1 291 ? -6.089 -9.050 -21.558 1.00 90.19 291 ARG A N 1
ATOM 2365 C CA . ARG A 1 291 ? -6.919 -9.857 -22.473 1.00 90.19 291 ARG A CA 1
ATOM 2366 C C . ARG A 1 291 ? -8.352 -9.353 -22.660 1.00 90.19 291 ARG A C 1
ATOM 2368 O O . ARG A 1 291 ? -9.087 -9.906 -23.474 1.00 90.19 291 ARG A O 1
ATOM 2375 N N . ARG A 1 292 ? -8.793 -8.400 -21.835 1.00 87.00 292 ARG A N 1
ATOM 2376 C CA . ARG A 1 292 ? -10.189 -7.948 -21.783 1.00 87.00 292 ARG A CA 1
ATOM 2377 C C . ARG A 1 292 ? -10.369 -6.536 -22.313 1.00 87.00 292 ARG A C 1
ATOM 2379 O O . ARG A 1 292 ? -11.253 -6.337 -23.133 1.00 87.00 292 ARG A O 1
ATOM 2386 N N . CYS A 1 293 ? -9.573 -5.589 -21.821 1.00 85.56 293 CYS A N 1
ATOM 2387 C CA . CYS A 1 293 ? -9.756 -4.161 -22.087 1.00 85.56 293 CYS A CA 1
ATOM 2388 C C . CYS A 1 293 ? -8.631 -3.539 -22.924 1.00 85.56 293 CYS A C 1
ATOM 2390 O O . CYS A 1 293 ? -8.566 -2.318 -23.005 1.00 85.56 293 CYS A O 1
ATOM 2392 N N . ASP A 1 294 ? -7.723 -4.359 -23.466 1.00 86.25 294 ASP A N 1
ATOM 2393 C CA . ASP A 1 294 ? -6.553 -3.940 -24.254 1.00 86.25 294 ASP A CA 1
ATOM 2394 C C . ASP A 1 294 ? -5.602 -2.955 -23.553 1.00 86.25 294 ASP A C 1
ATOM 2396 O O . ASP A 1 294 ? -4.696 -2.417 -24.180 1.00 86.25 294 ASP A O 1
ATOM 2400 N N . ASP A 1 295 ? -5.765 -2.767 -22.242 1.00 85.25 295 ASP A N 1
ATOM 2401 C CA . ASP A 1 295 ? -4.859 -1.971 -21.420 1.00 85.25 295 ASP A CA 1
ATOM 2402 C C . ASP A 1 295 ? -3.441 -2.549 -21.483 1.00 85.25 295 ASP A C 1
ATOM 2404 O O . ASP A 1 295 ? -3.244 -3.753 -21.280 1.00 85.25 295 ASP A O 1
ATOM 2408 N N . GLU A 1 296 ? -2.466 -1.696 -21.785 1.00 89.31 296 GLU A N 1
ATOM 2409 C CA . GLU A 1 296 ? -1.070 -2.071 -21.979 1.00 89.31 296 GLU A CA 1
ATOM 2410 C C . GLU A 1 296 ? -0.163 -1.380 -20.973 1.00 89.31 296 GLU A C 1
ATOM 2412 O O . GLU A 1 296 ? -0.268 -0.177 -20.750 1.00 89.31 296 GLU A O 1
ATOM 2417 N N . TYR A 1 297 ? 0.811 -2.123 -20.450 1.00 82.50 297 TYR A N 1
ATOM 2418 C CA . TYR A 1 297 ? 1.880 -1.540 -19.650 1.00 82.50 297 TYR A CA 1
ATOM 2419 C C . TYR A 1 297 ? 3.232 -2.208 -19.913 1.00 82.50 297 TYR A C 1
ATOM 2421 O O . TYR A 1 297 ? 3.336 -3.333 -20.417 1.00 82.50 297 TYR A O 1
ATOM 2429 N N . LEU A 1 298 ? 4.297 -1.490 -19.554 1.00 81.94 298 LEU A N 1
ATOM 2430 C CA . LEU A 1 298 ? 5.674 -1.964 -19.651 1.00 81.94 298 LEU A CA 1
ATOM 2431 C C . LEU A 1 298 ? 6.127 -2.531 -18.303 1.00 81.94 298 LEU A C 1
ATOM 2433 O O . LEU A 1 298 ? 6.178 -1.818 -17.306 1.00 81.94 298 LEU A O 1
ATOM 2437 N N . GLY A 1 299 ? 6.484 -3.810 -18.279 1.00 81.44 299 GLY A N 1
ATOM 2438 C CA . GLY A 1 299 ? 7.048 -4.482 -17.116 1.00 81.44 299 GLY A CA 1
ATOM 2439 C C . GLY A 1 299 ? 8.568 -4.335 -17.000 1.00 81.44 299 GLY A C 1
ATOM 2440 O O . GLY A 1 299 ? 9.191 -3.416 -17.539 1.00 81.44 299 GLY A O 1
ATOM 2441 N N . SER A 1 300 ? 9.181 -5.279 -16.284 1.00 84.12 300 SER A N 1
ATOM 2442 C CA . SER A 1 300 ? 10.629 -5.325 -16.069 1.00 84.12 300 SER A CA 1
ATOM 2443 C C . SER A 1 300 ? 11.422 -5.445 -17.376 1.00 84.12 300 SER A C 1
ATOM 2445 O O . SER A 1 300 ? 10.925 -5.911 -18.404 1.00 84.12 300 SER A O 1
ATOM 2447 N N . ALA A 1 301 ? 12.688 -5.025 -17.330 1.00 88.12 301 ALA A N 1
ATOM 2448 C CA . ALA A 1 301 ? 13.616 -5.208 -18.438 1.00 88.12 301 ALA A CA 1
ATOM 2449 C C . ALA A 1 301 ? 14.165 -6.647 -18.470 1.00 88.12 301 ALA A C 1
ATOM 2451 O O . ALA A 1 301 ? 14.697 -7.140 -17.477 1.00 88.12 301 ALA A O 1
ATOM 2452 N N . GLU A 1 302 ? 14.084 -7.296 -19.631 1.00 88.50 302 GLU A N 1
ATOM 2453 C CA . GLU A 1 302 ? 14.670 -8.610 -19.917 1.00 88.50 302 GLU A CA 1
ATOM 2454 C C . GLU A 1 302 ? 15.662 -8.502 -21.083 1.00 88.50 302 GLU A C 1
ATOM 2456 O O . GLU A 1 302 ? 15.298 -8.485 -22.264 1.00 88.50 302 GLU A O 1
ATOM 2461 N N . HIS A 1 303 ? 16.949 -8.420 -20.760 1.00 88.56 303 HIS A N 1
ATOM 2462 C CA . HIS A 1 303 ? 18.005 -8.259 -21.755 1.00 88.56 303 HIS A CA 1
ATOM 2463 C C . HIS A 1 303 ? 18.438 -9.592 -22.373 1.00 88.56 303 HIS A C 1
ATOM 2465 O O . HIS A 1 303 ? 18.687 -10.562 -21.662 1.00 88.56 303 HIS A O 1
ATOM 2471 N N . ASP A 1 304 ? 18.611 -9.596 -23.698 1.00 89.00 304 ASP A N 1
ATOM 2472 C CA . ASP A 1 304 ? 19.208 -10.721 -24.422 1.00 89.00 304 ASP A CA 1
ATOM 2473 C C . ASP A 1 304 ? 20.700 -10.447 -24.600 1.00 89.00 304 ASP A C 1
ATOM 2475 O O . ASP A 1 304 ? 21.097 -9.620 -25.425 1.00 89.00 304 ASP A O 1
ATOM 2479 N N . TRP A 1 305 ? 21.543 -11.100 -23.809 1.00 91.25 305 TRP A N 1
ATOM 2480 C CA . TRP A 1 305 ? 22.986 -10.864 -23.838 1.00 91.25 305 TRP A CA 1
ATOM 2481 C C . TRP A 1 305 ? 23.629 -11.459 -25.094 1.00 91.25 305 TRP A C 1
ATOM 2483 O O . TRP A 1 305 ? 23.246 -12.524 -25.580 1.00 91.25 305 TRP A O 1
ATOM 2493 N N . ILE A 1 306 ? 24.609 -10.752 -25.662 1.00 89.06 306 ILE A N 1
ATOM 2494 C CA . ILE A 1 306 ? 25.361 -11.257 -26.817 1.00 89.06 306 ILE A CA 1
ATOM 2495 C C . ILE A 1 306 ? 26.168 -12.485 -26.377 1.00 89.06 306 ILE A C 1
ATOM 2497 O O . ILE A 1 306 ? 26.902 -12.408 -25.399 1.00 89.06 306 ILE A O 1
ATOM 2501 N N . THR A 1 307 ? 26.076 -13.591 -27.117 1.00 87.06 307 THR A N 1
ATOM 2502 C CA . THR A 1 307 ? 26.842 -14.824 -26.885 1.00 87.06 307 THR A CA 1
ATOM 2503 C C . THR A 1 307 ? 27.770 -15.132 -28.065 1.00 87.06 307 THR A C 1
ATOM 2505 O O . THR A 1 307 ? 27.434 -14.862 -29.220 1.00 87.06 307 THR A O 1
ATOM 2508 N N . LEU A 1 308 ? 28.950 -15.686 -27.778 1.00 83.31 308 LEU A N 1
ATOM 2509 C CA . LEU A 1 308 ? 29.944 -16.183 -28.734 1.00 83.31 308 LEU A CA 1
ATOM 2510 C C . LEU A 1 308 ? 30.432 -17.555 -28.263 1.00 83.31 308 LEU A C 1
ATOM 2512 O O . LEU A 1 308 ? 30.913 -17.671 -27.138 1.00 83.31 308 LEU A O 1
ATOM 2516 N N . PHE A 1 309 ? 30.335 -18.576 -29.121 1.00 79.75 309 PHE A N 1
ATOM 2517 C CA . PHE A 1 309 ? 30.739 -19.957 -28.799 1.00 79.75 309 PHE A CA 1
ATOM 2518 C C . PHE A 1 309 ? 30.190 -20.419 -27.436 1.00 79.75 309 PHE A C 1
ATOM 2520 O O . PHE A 1 309 ? 30.948 -20.816 -26.553 1.00 79.75 309 PHE A O 1
ATOM 2527 N N . ASP A 1 310 ? 28.877 -20.251 -27.254 1.00 79.00 310 ASP A N 1
ATOM 2528 C CA . ASP A 1 310 ? 28.111 -20.603 -26.048 1.00 79.00 310 ASP A CA 1
ATOM 2529 C C . ASP A 1 310 ? 28.486 -19.856 -24.753 1.00 79.00 310 ASP A C 1
ATOM 2531 O O . ASP A 1 310 ? 27.942 -20.151 -23.693 1.00 79.00 310 ASP A O 1
ATOM 2535 N N . ASN A 1 311 ? 29.346 -18.835 -24.828 1.00 80.38 311 ASN A N 1
ATOM 2536 C CA . ASN A 1 311 ? 29.694 -17.973 -23.697 1.00 80.38 311 ASN A CA 1
ATOM 2537 C C . ASN A 1 311 ? 29.157 -16.549 -23.890 1.00 80.38 311 ASN A C 1
ATOM 2539 O O . ASN A 1 311 ? 29.185 -16.014 -24.999 1.00 80.38 311 ASN A O 1
ATOM 2543 N N . GLU A 1 312 ? 28.694 -15.904 -22.815 1.00 82.50 312 GLU A N 1
ATOM 2544 C CA . GLU A 1 312 ? 28.299 -14.490 -22.861 1.00 82.50 312 GLU A CA 1
ATOM 2545 C C . GLU A 1 312 ? 29.511 -13.598 -23.181 1.00 82.50 312 GLU A C 1
ATOM 2547 O O . GLU A 1 312 ? 30.564 -13.668 -22.542 1.00 82.50 312 GLU A O 1
ATOM 2552 N N . LEU A 1 313 ? 29.362 -12.734 -24.185 1.00 85.88 313 LEU A N 1
ATOM 2553 C CA . LEU A 1 313 ? 30.365 -11.757 -24.574 1.00 85.88 313 LEU A CA 1
ATOM 2554 C C . LEU A 1 313 ? 30.418 -10.642 -23.528 1.00 85.88 313 LEU A C 1
ATOM 2556 O O . LEU A 1 313 ? 29.530 -9.789 -23.445 1.00 85.88 313 LEU A O 1
ATOM 2560 N N . THR A 1 314 ? 31.516 -10.608 -22.781 1.00 84.75 314 THR A N 1
ATOM 2561 C CA . THR A 1 314 ? 31.844 -9.497 -21.888 1.00 84.75 314 THR A CA 1
ATOM 2562 C C . THR A 1 314 ? 32.820 -8.536 -22.555 1.00 84.75 314 THR A C 1
ATOM 2564 O O . THR A 1 314 ? 33.828 -8.967 -23.117 1.00 84.75 314 THR A O 1
ATOM 2567 N N . VAL A 1 315 ? 32.569 -7.236 -22.440 1.00 84.62 315 VAL A N 1
ATOM 2568 C CA . VAL A 1 315 ? 33.488 -6.170 -22.850 1.00 84.62 315 VAL A CA 1
ATOM 2569 C C . VAL A 1 315 ? 34.135 -5.525 -21.628 1.00 84.62 315 VAL A C 1
ATOM 2571 O O . VAL A 1 315 ? 33.518 -5.410 -20.569 1.00 84.62 315 VAL A O 1
ATOM 2574 N N . ASN A 1 316 ? 35.387 -5.090 -21.766 1.00 87.06 316 ASN A N 1
ATOM 2575 C CA . ASN A 1 316 ? 36.049 -4.307 -20.727 1.00 87.06 316 ASN A CA 1
ATOM 2576 C C . ASN A 1 316 ? 35.565 -2.854 -20.810 1.00 87.06 316 ASN A C 1
ATOM 2578 O O . ASN A 1 316 ? 35.706 -2.207 -21.846 1.00 87.06 316 ASN A O 1
ATOM 2582 N N . THR A 1 317 ? 35.015 -2.352 -19.713 1.00 80.12 317 THR A N 1
ATOM 2583 C CA . THR A 1 317 ? 34.632 -0.950 -19.521 1.00 80.12 317 THR A CA 1
ATOM 2584 C C . THR A 1 317 ?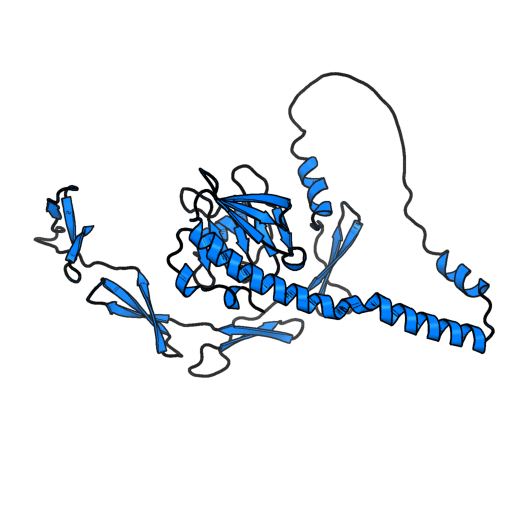 35.504 -0.328 -18.429 1.00 80.12 317 THR A C 1
ATOM 2586 O O . THR A 1 317 ? 36.235 -1.040 -17.738 1.00 80.12 317 THR A O 1
ATOM 2589 N N . SER A 1 318 ? 35.414 0.989 -18.235 1.00 81.56 318 SER A N 1
ATOM 2590 C CA . SER A 1 318 ? 36.072 1.687 -17.118 1.00 81.56 318 SER A CA 1
ATOM 2591 C C . SER A 1 318 ? 35.662 1.150 -15.740 1.00 81.56 318 SER A C 1
ATOM 2593 O O . SER A 1 318 ? 36.410 1.298 -14.782 1.00 81.56 318 SER A O 1
ATOM 2595 N N . GLU A 1 319 ? 34.504 0.495 -15.649 1.00 80.38 319 GLU A N 1
ATOM 2596 C CA . GLU A 1 319 ? 33.943 -0.083 -14.423 1.00 80.38 319 GLU A CA 1
ATOM 2597 C C . GLU A 1 319 ? 34.162 -1.607 -14.325 1.00 80.38 319 GLU A C 1
ATOM 2599 O O . GLU A 1 319 ? 33.612 -2.261 -13.443 1.00 80.38 319 GLU A O 1
ATOM 2604 N N . GLY A 1 320 ? 34.957 -2.196 -15.228 1.00 86.75 320 GLY A N 1
ATOM 2605 C CA . GLY A 1 320 ? 35.248 -3.633 -15.266 1.00 86.75 320 GLY A CA 1
ATOM 2606 C C . GLY A 1 320 ? 34.596 -4.369 -16.439 1.00 86.75 320 GLY A C 1
ATOM 2607 O O . GLY A 1 320 ? 34.157 -3.758 -17.419 1.00 86.75 320 GLY A O 1
ATOM 2608 N N . ARG A 1 321 ? 34.571 -5.708 -16.374 1.00 86.31 321 ARG A N 1
ATOM 2609 C CA . ARG A 1 321 ? 33.935 -6.550 -17.401 1.00 86.31 321 ARG A CA 1
ATOM 2610 C C . ARG A 1 321 ? 32.420 -6.483 -17.271 1.00 86.31 321 ARG A C 1
ATOM 2612 O O . ARG A 1 321 ? 31.885 -6.882 -16.244 1.00 86.31 321 ARG A O 1
ATOM 2619 N N . LYS A 1 322 ? 31.755 -6.040 -18.334 1.00 89.00 322 LYS A N 1
ATOM 2620 C CA . LYS A 1 322 ? 30.294 -5.984 -18.428 1.00 89.00 322 LYS A CA 1
ATOM 2621 C C . LYS A 1 322 ? 29.802 -6.749 -19.641 1.00 89.00 322 LYS A C 1
ATOM 2623 O O . LYS A 1 322 ? 30.470 -6.773 -20.674 1.00 89.00 322 LYS A O 1
ATOM 2628 N N . ARG A 1 323 ? 28.625 -7.351 -19.540 1.00 90.50 323 ARG A N 1
ATOM 2629 C CA . ARG A 1 323 ? 27.926 -7.970 -20.680 1.00 90.50 323 ARG A CA 1
ATOM 2630 C C . ARG A 1 323 ? 27.126 -6.908 -21.424 1.00 90.50 323 ARG A C 1
ATOM 2632 O O . ARG A 1 323 ? 26.711 -5.920 -20.827 1.00 90.50 323 ARG A O 1
ATOM 2639 N N . LYS A 1 324 ? 26.933 -7.087 -22.733 1.00 90.19 324 LYS A N 1
ATOM 2640 C CA . LYS A 1 324 ? 26.197 -6.139 -23.585 1.00 90.19 324 LYS A CA 1
ATOM 2641 C C . LYS A 1 324 ? 24.931 -6.781 -24.140 1.00 90.19 324 LYS A C 1
ATOM 2643 O O . LYS A 1 324 ? 24.989 -7.873 -24.706 1.00 90.19 324 LYS A O 1
ATOM 2648 N N . CYS A 1 325 ? 23.799 -6.102 -23.990 1.00 89.81 325 CYS A N 1
ATOM 2649 C CA . CYS A 1 325 ? 22.526 -6.536 -24.552 1.00 89.81 325 CYS A CA 1
ATOM 2650 C C . CYS A 1 325 ? 22.548 -6.398 -26.080 1.00 89.81 325 CYS A C 1
ATOM 2652 O O . CYS A 1 325 ? 22.957 -5.366 -26.617 1.00 89.81 325 CYS A O 1
ATOM 2654 N N . ARG A 1 326 ? 22.079 -7.429 -26.786 1.00 87.69 326 ARG A N 1
ATOM 2655 C CA . ARG A 1 326 ? 21.977 -7.474 -28.248 1.00 87.69 326 ARG A CA 1
ATOM 2656 C C . ARG A 1 326 ? 20.947 -6.485 -28.789 1.00 87.69 326 ARG A C 1
ATOM 2658 O O . ARG A 1 326 ? 21.182 -5.912 -29.846 1.00 87.69 326 ARG A O 1
ATOM 2665 N N . ASN A 1 327 ? 19.834 -6.298 -28.081 1.00 87.19 327 ASN A N 1
ATOM 2666 C CA . ASN A 1 327 ? 18.695 -5.542 -28.605 1.00 87.19 327 ASN A CA 1
ATOM 2667 C C . ASN A 1 327 ? 18.799 -4.048 -28.274 1.00 87.19 327 ASN A C 1
ATOM 2669 O O . ASN A 1 327 ? 18.754 -3.226 -29.179 1.00 87.19 327 ASN A O 1
ATOM 2673 N N . CYS A 1 328 ? 18.998 -3.693 -27.000 1.00 88.44 328 CYS A N 1
ATOM 2674 C CA . CYS A 1 328 ? 19.040 -2.289 -26.565 1.00 88.44 328 CYS A CA 1
ATOM 2675 C C . CYS A 1 328 ? 20.458 -1.740 -26.333 1.00 88.44 328 CYS A C 1
ATOM 2677 O O . CYS A 1 328 ? 20.630 -0.556 -26.069 1.00 88.44 328 CYS A O 1
ATOM 2679 N N . GLY A 1 329 ? 21.495 -2.583 -26.379 1.00 85.56 329 GLY A N 1
ATOM 2680 C CA . GLY A 1 329 ? 22.880 -2.149 -26.169 1.00 85.56 329 GLY A CA 1
ATOM 2681 C C . GLY A 1 329 ? 23.273 -1.840 -24.719 1.00 85.56 329 GLY A C 1
ATOM 2682 O O . GLY A 1 329 ? 24.445 -1.542 -24.491 1.00 85.56 329 GLY A O 1
ATOM 2683 N N . THR A 1 330 ? 22.347 -1.947 -23.758 1.00 87.56 330 THR A N 1
ATOM 2684 C CA . THR A 1 330 ? 22.605 -1.768 -22.319 1.00 87.56 330 THR A CA 1
ATOM 2685 C C . THR A 1 330 ? 23.716 -2.694 -21.826 1.00 87.56 330 THR A C 1
ATOM 2687 O O . THR A 1 330 ? 23.815 -3.845 -22.261 1.00 87.56 330 THR A O 1
ATOM 2690 N N . PHE A 1 331 ? 24.539 -2.190 -20.903 1.00 87.25 331 PHE A N 1
ATOM 2691 C CA . PHE A 1 331 ? 25.563 -2.965 -20.208 1.00 87.25 331 PHE A CA 1
ATOM 2692 C C . PHE A 1 331 ? 25.074 -3.402 -18.828 1.00 87.25 331 PHE A C 1
ATOM 2694 O O . PHE A 1 331 ? 24.464 -2.600 -18.123 1.00 87.25 331 PHE A O 1
ATOM 2701 N N . GLY A 1 332 ? 25.389 -4.630 -18.421 1.00 81.12 332 GLY A N 1
ATOM 2702 C CA . GLY A 1 332 ? 25.089 -5.125 -17.074 1.00 81.12 332 GLY A CA 1
ATOM 2703 C C . GLY A 1 332 ? 25.970 -6.276 -16.659 1.00 81.12 332 GLY A C 1
ATOM 2704 O O . GLY A 1 332 ? 27.151 -6.290 -17.087 1.00 81.12 332 GLY A O 1
#

pLDDT: mean 73.73, std 20.58, range [22.61, 97.81]

Sequence (332 aa):
MNILDYVDVDLLQNANKVYFKPYIPMPKMKNVINSFGFEIEPDDIEILIDNTVFGSAKEGIVITNEMLFCKELLKDPFIISLSNIESITVKKNTLSNSLILNDKKSIIDLSQPEYNDLELLFGGINIYLKEINEFNVVDEDEDEVIDERKEWLKEIIENEHLSSQELEDEIEQEDPPKENQNVRQRSFLGKITDGVSKMAKAGSCLVGWHAGEWSHQEGKPLCYVEKTCPRCNKYVTGIHHNYSEWEYTYYGRCDARRQCSHCKHDEFKVVHSHEKIGKDSSNCRIIYRCRRCDDEYLGSAEHDWITLFDNELTVNTSEGRKRKCRNCGTFG

Foldseek 3Di:
DWLVVLAPCVVLVPWFQKDAPPGDDPQLLVLCCVLLVDPDDSVQFGMQGAQDPVNRNSAAWTDGLFKIWGGDDPDHIDMDTLQVFQAWDWDDDPQFIFIDTPPDDTPDTRRGTDRVSVRRSRVSSNVSSVVVNVVVVVPPCPVVVVVVVVVVVVVVCVVPVDDPVVVVVVVPPDDDDDDDDDDDDDDDDDDDDDPPPPPVVVVCVVNVHADADWDADPPDWRQWTWGARPPPRDIDIDGHFDWDDWDAPDFLFQWTWIAGPTPRDIDIDRHFDWDFPAADLAQQWTWIAGPRPRDIDTHDHDFDWDDDPNHGDWDQDPVGTWTAGPRNRDTD

Radius of gyration: 28.35 Å; Cα contacts (8 Å, |Δi|>4): 506; chains: 1; bounding box: 86×40×81 Å

Organism: NCBI:txid97481

Secondary structure (DSSP, 8-state):
--GGGGS-HHHHTT-TTEEETT---HHHHHHHHHHH-S---GGG--EEEE--TTS--SSEEEE-SSEEEEE-TTS--EEEEGGG-S-EEEEE-SS-EEEEETTTEEEEEESSS-HHHHHHHHHHHHHHHHHHHHHHGGG-THHHHHHHHHHHHHHHHHHH---THHHHHHHTT-PPPPP--------------S-HHHHHHHHHHHTT---S--EEPTTS-TTEEEEE-TTT--EEEEE---B---EESSTT--EEEEEBTTT--EEEEE---EEEEEE-TTT-EEEEEETTT--EEEEEE---B-EETTEE-EEEETTEEEEBBTTT--B-

Solvent-accessible surface area (backbone atoms only — not comparable to full-atom values): 19562 Å² total; per-residue (Å²): 133,62,57,66,82,43,33,67,55,81,79,41,70,75,34,59,47,52,35,43,59,92,71,52,57,66,72,34,54,53,30,30,39,69,57,54,71,50,98,62,61,77,86,55,48,45,35,40,37,28,40,32,94,87,66,51,28,60,22,30,39,39,31,38,78,55,37,40,39,39,28,52,87,99,48,79,50,50,66,46,56,45,88,80,41,77,37,60,46,72,41,81,54,98,73,31,31,32,38,22,45,65,90,73,49,74,79,48,76,33,62,57,42,51,63,67,52,48,43,54,45,39,52,17,45,37,53,44,32,46,54,56,48,59,60,56,58,74,70,65,58,57,74,59,56,50,50,56,53,51,52,53,49,50,54,48,47,71,72,67,76,67,65,79,70,72,64,57,69,70,67,74,77,73,86,79,87,82,86,82,90,87,86,88,89,88,79,83,89,86,76,88,85,87,72,76,76,63,60,66,68,60,49,37,57,80,69,73,45,68,57,63,70,76,40,71,38,85,98,53,48,72,26,32,28,30,31,51,10,87,83,78,67,50,75,46,75,52,77,55,77,58,60,53,74,79,40,68,74,46,91,58,43,37,46,24,36,27,40,19,78,57,71,64,52,74,47,74,48,80,55,80,58,65,42,81,78,51,61,44,63,73,71,22,24,30,31,29,34,18,80,46,63,68,53,68,49,75,53,64,68,61,76,54,64,36,66,55,94,94,37,77,44,64,46,85,49,102,90,40,80,28,36,35,22,65,71,50,60,52,72,91

Nearest PDB structures (foldseek):
  7pwd-assembly1_A  TM=5.937E-01  e=4.953E-02  Homo sapiens
  5he3-assembly1_A  TM=5.798E-01  e=1.504E-01  Bos taurus
  5ukm-assembly1_A  TM=4.770E-01  e=9.645E-02  Bos taurus
  3krw-assembly1_A  TM=4.966E-01  e=1.878E-01  Homo sapiens